Protein AF-A0A952EXC6-F1 (afdb_monomer_lite)

Structure (mmCIF, N/CA/C/O backbone):
data_AF-A0A952EXC6-F1
#
_entry.id   AF-A0A952EXC6-F1
#
loop_
_atom_site.group_PDB
_atom_site.id
_atom_site.type_symbol
_atom_site.label_atom_id
_atom_site.label_alt_id
_atom_site.label_comp_id
_atom_site.label_asym_id
_atom_site.label_entity_id
_atom_site.label_seq_id
_atom_site.pdbx_PDB_ins_code
_atom_site.Cartn_x
_atom_site.Cartn_y
_atom_site.Cartn_z
_atom_site.occupancy
_atom_site.B_iso_or_equiv
_atom_site.auth_seq_id
_atom_site.auth_comp_id
_atom_site.auth_asym_id
_atom_site.auth_atom_id
_atom_site.pdbx_PDB_model_num
ATOM 1 N N . GLU A 1 1 ? 4.921 14.742 0.697 1.00 46.47 1 GLU A N 1
ATOM 2 C CA . GLU A 1 1 ? 5.796 14.001 -0.242 1.00 46.47 1 GLU A CA 1
ATOM 3 C C . GLU A 1 1 ? 4.889 12.973 -0.879 1.00 46.47 1 GLU A C 1
ATOM 5 O O . GLU A 1 1 ? 4.365 12.123 -0.163 1.00 46.47 1 GLU A O 1
ATOM 10 N N . MET A 1 2 ? 4.654 13.110 -2.182 1.00 61.81 2 MET A N 1
ATOM 11 C CA . MET A 1 2 ? 3.688 12.305 -2.925 1.00 61.81 2 MET A CA 1
ATOM 12 C C . MET A 1 2 ? 4.047 10.814 -2.831 1.00 61.81 2 MET A C 1
ATOM 14 O O . MET A 1 2 ? 5.147 10.409 -3.223 1.00 61.81 2 MET A O 1
ATOM 18 N N . ARG A 1 3 ? 3.140 9.985 -2.294 1.00 71.25 3 ARG A N 1
ATOM 19 C CA . ARG A 1 3 ? 3.362 8.528 -2.184 1.00 71.25 3 ARG A CA 1
ATOM 20 C C . ARG A 1 3 ? 2.968 7.773 -3.449 1.00 71.25 3 ARG A C 1
ATOM 22 O O . ARG A 1 3 ? 3.515 6.697 -3.687 1.00 71.25 3 ARG A O 1
ATOM 29 N N . GLY A 1 4 ? 2.079 8.324 -4.268 1.00 80.56 4 GLY A N 1
ATOM 30 C CA . GLY A 1 4 ? 1.666 7.760 -5.548 1.00 80.56 4 GLY A CA 1
ATOM 31 C C . GLY A 1 4 ? 0.685 8.672 -6.279 1.00 80.56 4 GLY A C 1
ATOM 32 O O . GLY A 1 4 ? 0.312 9.709 -5.746 1.00 80.56 4 GLY A O 1
ATOM 33 N N . PHE A 1 5 ? 0.354 8.316 -7.516 1.00 82.94 5 PHE A N 1
ATOM 34 C CA . PHE A 1 5 ? -0.719 8.928 -8.298 1.00 82.94 5 PHE A CA 1
ATOM 35 C C . PHE A 1 5 ? -1.146 7.990 -9.430 1.00 82.94 5 PHE A C 1
ATOM 37 O O . PHE A 1 5 ? -0.394 7.094 -9.833 1.00 82.94 5 PHE A O 1
ATOM 44 N N . SER A 1 6 ? -2.324 8.238 -9.990 1.00 82.88 6 SER A N 1
ATOM 45 C CA . SER A 1 6 ? -2.861 7.525 -11.144 1.00 82.88 6 SER A CA 1
ATOM 46 C C . SER A 1 6 ? -3.144 8.481 -12.302 1.00 82.88 6 SER A C 1
ATOM 48 O O . SER A 1 6 ? -3.577 9.615 -12.123 1.00 82.88 6 SER A O 1
ATOM 50 N N . LEU A 1 7 ? -2.863 8.019 -13.520 1.00 81.38 7 LEU A N 1
ATOM 51 C CA . LEU A 1 7 ? -3.215 8.686 -14.767 1.00 81.38 7 LEU A CA 1
ATOM 52 C C . LEU A 1 7 ? -4.172 7.780 -15.527 1.00 81.38 7 LEU A C 1
ATOM 54 O O . LEU A 1 7 ? -3.823 6.653 -15.897 1.00 81.38 7 LEU A O 1
ATOM 58 N N . TYR A 1 8 ? -5.381 8.278 -15.751 1.00 78.25 8 TYR A N 1
ATOM 59 C CA . TYR A 1 8 ? -6.371 7.574 -16.540 1.00 78.25 8 TYR A CA 1
ATOM 60 C C . TYR A 1 8 ? -6.099 7.794 -18.031 1.00 78.25 8 TYR A C 1
ATOM 62 O O . TYR A 1 8 ? -6.023 8.923 -18.508 1.00 78.25 8 TYR A O 1
ATOM 70 N N . PHE A 1 9 ? -5.963 6.693 -18.764 1.00 77.81 9 PHE A N 1
ATOM 71 C CA . PHE A 1 9 ? -5.980 6.670 -20.221 1.00 77.81 9 PHE A CA 1
ATOM 72 C C . PHE A 1 9 ? -6.862 5.497 -20.642 1.00 77.81 9 PHE A C 1
ATOM 74 O O . PHE A 1 9 ? -6.696 4.404 -20.099 1.00 77.81 9 PHE A O 1
ATOM 81 N N . ASP A 1 10 ? -7.731 5.688 -21.63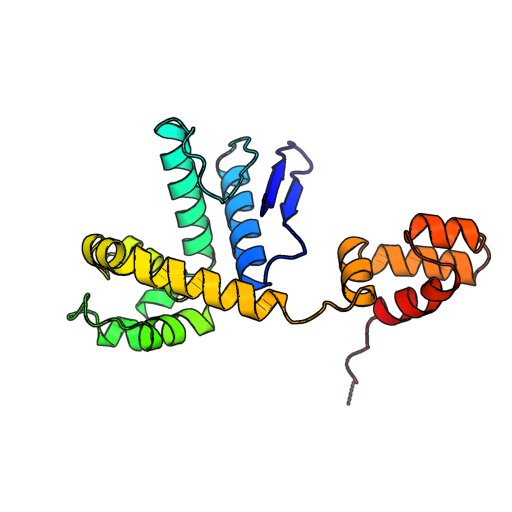7 1.00 75.81 10 ASP A N 1
ATOM 82 C CA . ASP A 1 10 ? -8.711 4.672 -22.064 1.00 75.81 10 ASP A CA 1
ATOM 83 C C . ASP A 1 10 ? -8.079 3.311 -22.407 1.00 75.81 10 ASP A C 1
ATOM 85 O O . ASP A 1 10 ? -8.690 2.261 -22.226 1.00 75.81 10 ASP A O 1
ATOM 89 N N . VAL A 1 11 ? -6.843 3.325 -22.917 1.00 80.00 11 VAL A N 1
ATOM 90 C CA . VAL A 1 11 ? -6.149 2.124 -23.411 1.00 80.00 11 VAL A CA 1
ATOM 91 C C . VAL A 1 11 ? -5.060 1.636 -22.452 1.00 80.00 11 VAL A C 1
ATOM 93 O O . VAL A 1 11 ? -4.826 0.433 -22.352 1.00 80.00 11 VAL A O 1
ATOM 96 N N . VAL A 1 12 ? -4.367 2.545 -21.759 1.00 85.00 12 VAL A N 1
ATOM 97 C CA . VAL A 1 12 ? -3.199 2.213 -20.923 1.00 85.00 12 VAL A CA 1
ATOM 98 C C . VAL A 1 12 ? -3.203 3.065 -19.651 1.00 85.00 12 VAL A C 1
ATOM 100 O O . VAL A 1 12 ? -2.432 4.018 -19.564 1.00 85.00 12 VAL A O 1
ATOM 103 N N . PRO A 1 13 ? -4.059 2.769 -18.660 1.00 84.44 13 PRO A N 1
ATOM 104 C CA . PRO A 1 13 ? -4.019 3.482 -17.390 1.00 84.44 13 PRO A CA 1
ATOM 105 C C . PRO A 1 13 ? -2.686 3.225 -16.675 1.00 84.44 13 PRO A C 1
ATOM 107 O O . PRO A 1 13 ? -2.155 2.111 -16.692 1.00 84.44 13 PRO A O 1
ATOM 110 N N . VAL A 1 14 ? -2.141 4.260 -16.037 1.00 87.56 14 VAL A N 1
ATOM 111 C CA . VAL A 1 14 ? -0.826 4.214 -15.387 1.00 87.56 14 VAL A CA 1
ATOM 112 C C . VAL A 1 14 ? -0.977 4.531 -13.907 1.00 87.56 14 VAL A C 1
ATOM 114 O O . VAL A 1 14 ? -1.577 5.536 -13.547 1.00 87.56 14 VAL A O 1
ATOM 117 N N . ILE A 1 15 ? -0.387 3.701 -13.048 1.00 89.31 15 ILE A N 1
ATOM 118 C CA . ILE A 1 15 ? -0.232 3.993 -11.620 1.00 89.31 15 ILE A CA 1
ATOM 119 C C . ILE A 1 15 ? 1.252 4.159 -11.325 1.00 89.31 15 ILE A C 1
ATOM 121 O O . ILE A 1 15 ? 2.065 3.298 -11.672 1.00 89.31 15 ILE A O 1
ATOM 125 N N . VAL A 1 16 ? 1.599 5.244 -10.644 1.00 87.19 16 VAL A N 1
ATOM 126 C CA . VAL A 1 16 ? 2.951 5.526 -10.174 1.00 87.19 16 VAL A CA 1
ATOM 127 C C . VAL A 1 16 ? 2.959 5.480 -8.652 1.00 87.19 16 VAL A C 1
ATOM 129 O O . VAL A 1 16 ? 2.100 6.056 -7.997 1.00 87.19 16 VAL A O 1
ATOM 132 N N . VAL A 1 17 ? 3.947 4.796 -8.078 1.00 87.12 17 VAL A N 1
ATOM 133 C CA . VAL A 1 17 ? 4.134 4.680 -6.624 1.00 87.12 17 VAL A CA 1
ATOM 134 C C . VAL A 1 17 ? 5.555 5.063 -6.240 1.00 87.12 17 VAL A C 1
ATOM 136 O O . VAL A 1 17 ? 6.506 4.790 -6.977 1.00 87.12 17 VAL A O 1
ATOM 139 N N . ASN A 1 18 ? 5.723 5.662 -5.065 1.00 81.44 18 ASN A N 1
ATOM 140 C CA . ASN A 1 18 ? 7.029 6.066 -4.574 1.00 81.44 18 ASN A CA 1
ATOM 141 C C . ASN A 1 18 ? 7.872 4.831 -4.211 1.00 81.44 18 ASN A C 1
ATOM 143 O O . ASN A 1 18 ? 7.536 4.024 -3.340 1.00 81.44 18 ASN A O 1
ATOM 147 N N . GL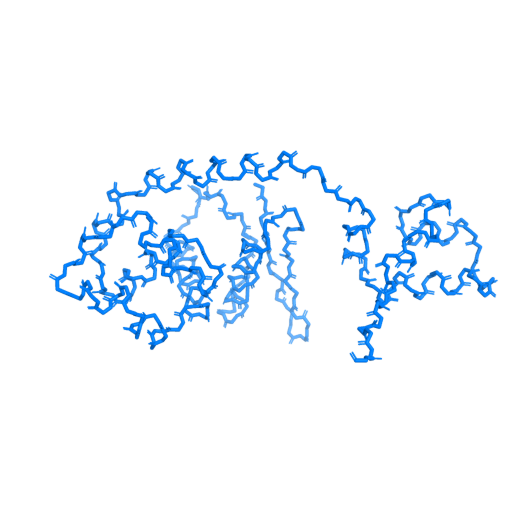Y A 1 19 ? 9.006 4.691 -4.897 1.00 78.62 19 GLY A N 1
ATOM 148 C CA . GLY A 1 19 ? 9.941 3.589 -4.711 1.00 78.62 19 GLY A CA 1
ATOM 149 C C . GLY A 1 19 ? 10.653 3.572 -3.354 1.00 78.62 19 GLY A C 1
ATOM 150 O O . GLY A 1 19 ? 11.166 2.515 -2.966 1.00 78.62 19 GLY A O 1
ATOM 151 N N . ALA A 1 20 ? 10.676 4.707 -2.651 1.00 74.50 20 ALA A N 1
ATOM 152 C CA . ALA A 1 20 ? 11.278 4.871 -1.331 1.00 74.50 20 ALA A CA 1
ATOM 153 C C . ALA A 1 20 ? 10.367 4.401 -0.185 1.00 74.50 20 ALA A C 1
ATOM 155 O O . ALA A 1 20 ? 10.865 4.155 0.911 1.00 74.50 20 ALA A O 1
ATOM 156 N N . ASP A 1 21 ? 9.064 4.235 -0.433 1.00 71.38 21 ASP A N 1
ATOM 157 C CA . ASP A 1 21 ? 8.118 3.786 0.590 1.00 71.38 21 ASP A CA 1
ATOM 158 C C . ASP A 1 21 ? 8.323 2.299 0.940 1.00 71.38 21 ASP A C 1
ATOM 160 O O . ASP A 1 21 ? 8.750 1.484 0.108 1.00 71.38 21 ASP A O 1
ATOM 164 N N . ALA A 1 22 ? 7.994 1.911 2.170 1.00 74.56 22 ALA A N 1
ATOM 165 C CA . ALA A 1 22 ? 8.051 0.522 2.608 1.00 74.56 22 ALA A CA 1
ATOM 166 C C . ALA A 1 22 ? 7.153 -0.359 1.723 1.00 74.56 22 ALA A C 1
ATOM 168 O O . ALA A 1 22 ? 6.108 0.076 1.246 1.00 74.56 22 ALA A O 1
ATOM 169 N N . ALA A 1 23 ? 7.523 -1.628 1.517 1.00 78.00 23 ALA A N 1
ATOM 170 C CA . ALA A 1 23 ? 6.790 -2.524 0.611 1.00 78.00 23 ALA A CA 1
ATOM 171 C C . ALA A 1 23 ? 5.281 -2.604 0.921 1.00 78.00 23 ALA A C 1
ATOM 173 O O . ALA A 1 23 ? 4.464 -2.634 0.004 1.00 78.00 23 ALA A O 1
ATOM 174 N N . ARG A 1 24 ? 4.918 -2.582 2.212 1.00 78.69 24 ARG A N 1
ATOM 175 C CA . ARG A 1 24 ? 3.523 -2.575 2.679 1.00 78.69 24 ARG A CA 1
ATOM 176 C C . ARG A 1 24 ? 2.799 -1.268 2.338 1.00 78.69 24 ARG A C 1
ATOM 178 O O . ARG A 1 24 ? 1.699 -1.321 1.798 1.00 78.69 24 ARG A O 1
ATOM 185 N N . GLY A 1 25 ? 3.428 -0.119 2.610 1.00 79.00 25 GLY A N 1
ATOM 186 C CA . GLY A 1 25 ? 2.888 1.204 2.268 1.00 79.00 25 GLY A CA 1
ATOM 187 C C . GLY A 1 25 ? 2.677 1.345 0.764 1.00 79.00 25 GLY A C 1
ATOM 188 O O . GLY A 1 25 ? 1.589 1.676 0.309 1.00 79.00 25 GLY A O 1
ATOM 189 N N . ARG A 1 26 ? 3.667 0.911 -0.016 1.00 85.62 26 ARG A N 1
ATOM 190 C CA . ARG A 1 26 ? 3.628 0.919 -1.479 1.00 85.62 26 ARG A CA 1
ATOM 191 C C . ARG A 1 26 ? 2.507 0.061 -2.069 1.00 85.62 26 ARG A C 1
ATOM 193 O O . ARG A 1 26 ? 1.879 0.479 -3.035 1.00 85.62 26 ARG A O 1
ATOM 200 N N . LEU A 1 27 ? 2.252 -1.126 -1.508 1.00 87.56 27 LEU A N 1
ATOM 201 C CA . LEU A 1 27 ? 1.140 -1.983 -1.934 1.00 87.56 27 LEU A CA 1
ATOM 202 C C . LEU A 1 27 ? -0.214 -1.334 -1.626 1.00 87.56 27 LEU A C 1
ATOM 204 O O . LEU A 1 27 ? -1.109 -1.372 -2.466 1.00 87.56 27 LEU A O 1
ATOM 208 N N . PHE A 1 28 ? -0.359 -0.728 -0.445 1.00 87.06 28 PHE A N 1
ATOM 209 C CA . PHE A 1 28 ? -1.575 0.002 -0.099 1.00 87.06 28 PHE A CA 1
ATOM 210 C C . PHE A 1 28 ? -1.811 1.164 -1.068 1.00 87.06 28 PHE A C 1
ATOM 212 O O . PHE A 1 28 ? -2.895 1.259 -1.636 1.00 87.06 28 PHE A O 1
ATOM 219 N N . THR A 1 29 ? -0.787 1.984 -1.322 1.00 87.12 29 THR A N 1
ATOM 220 C CA . THR A 1 29 ? -0.855 3.092 -2.283 1.00 87.12 29 THR A CA 1
ATOM 221 C C . THR A 1 29 ? -1.222 2.600 -3.681 1.00 87.12 29 THR A C 1
ATOM 223 O O . THR A 1 29 ? -2.114 3.154 -4.304 1.00 87.12 29 THR A O 1
ATOM 226 N N . LEU A 1 30 ? -0.618 1.508 -4.160 1.00 91.00 30 LEU A N 1
ATOM 227 C CA . LEU A 1 30 ? -0.968 0.921 -5.458 1.00 91.00 30 LEU A CA 1
ATOM 228 C C . LEU A 1 30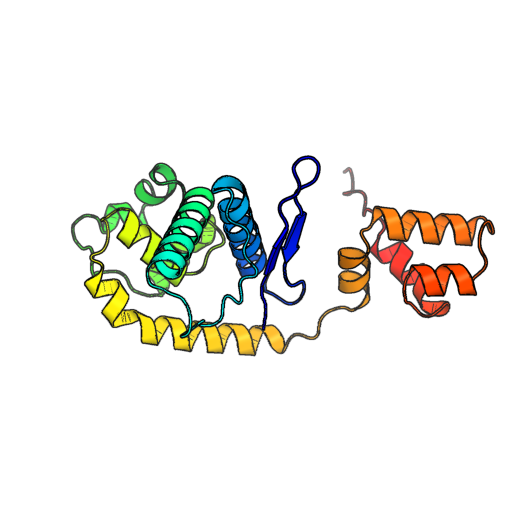 ? -2.463 0.575 -5.554 1.00 91.00 30 LEU A C 1
ATOM 230 O O . LEU A 1 30 ? -3.103 0.874 -6.556 1.00 91.00 30 LEU A O 1
ATOM 234 N N . LEU A 1 31 ? -3.020 -0.062 -4.522 1.00 92.25 31 LEU A N 1
ATOM 235 C CA . LEU A 1 31 ? -4.434 -0.443 -4.501 1.00 92.25 31 LEU A CA 1
ATOM 236 C C . LEU A 1 31 ? -5.367 0.756 -4.321 1.00 92.25 31 LEU A C 1
ATOM 238 O O . LEU A 1 31 ? -6.482 0.741 -4.835 1.00 92.25 31 LEU A O 1
ATOM 242 N N . HIS A 1 32 ? -4.913 1.782 -3.607 1.00 89.00 32 HIS A N 1
ATOM 243 C CA . HIS A 1 32 ? -5.615 3.049 -3.469 1.00 89.00 32 HIS A CA 1
ATOM 244 C C . HIS A 1 32 ? -5.734 3.757 -4.827 1.00 89.00 32 HIS A C 1
ATOM 246 O O . HIS A 1 32 ? -6.840 4.067 -5.261 1.00 89.00 32 HIS A O 1
ATOM 252 N N . GLU A 1 33 ? -4.630 3.898 -5.559 1.00 89.56 33 GLU A N 1
ATOM 253 C CA . GLU A 1 33 ? -4.628 4.461 -6.915 1.00 89.56 33 GLU A CA 1
ATOM 254 C C . GLU A 1 33 ? -5.427 3.605 -7.906 1.00 89.56 33 GLU A C 1
ATOM 256 O O . GLU A 1 33 ? -6.117 4.113 -8.788 1.00 89.56 33 GLU A O 1
ATOM 261 N N . TYR A 1 34 ? -5.407 2.281 -7.737 1.00 91.44 34 TYR A N 1
ATOM 262 C CA . TYR A 1 34 ? -6.269 1.398 -8.516 1.00 91.44 34 TYR A CA 1
ATOM 263 C C . TYR A 1 34 ? -7.759 1.672 -8.257 1.00 91.44 34 TYR A C 1
ATOM 265 O O . TYR A 1 34 ? -8.559 1.653 -9.192 1.00 91.44 34 TYR A O 1
ATOM 273 N N . ALA A 1 35 ? -8.144 1.976 -7.015 1.00 90.00 35 ALA A N 1
ATOM 274 C CA . ALA A 1 35 ? -9.514 2.360 -6.694 1.00 90.00 35 ALA A CA 1
ATOM 275 C C . ALA A 1 35 ? -9.919 3.687 -7.362 1.00 90.00 35 ALA A C 1
ATOM 277 O O . ALA A 1 35 ? -11.041 3.775 -7.859 1.00 90.00 35 ALA A O 1
ATOM 278 N N . HIS A 1 36 ? -9.016 4.669 -7.458 1.00 87.56 36 HIS A N 1
ATOM 279 C CA . HIS A 1 36 ? -9.268 5.903 -8.217 1.00 87.56 36 HIS A CA 1
ATOM 280 C C . HIS A 1 36 ? -9.579 5.629 -9.689 1.00 87.56 36 HIS A C 1
ATOM 282 O O . HIS A 1 36 ? -10.552 6.165 -10.226 1.00 87.56 36 HIS A O 1
ATOM 288 N N . LEU A 1 37 ? -8.814 4.734 -10.324 1.00 87.00 37 LEU A N 1
ATOM 289 C CA . LEU A 1 37 ? -9.075 4.327 -11.705 1.00 87.00 37 LEU A CA 1
ATOM 290 C C . LEU A 1 37 ? -10.441 3.647 -11.858 1.00 87.00 37 LEU A C 1
ATOM 292 O O . LEU A 1 37 ? -11.177 3.959 -12.790 1.00 87.00 37 LEU A O 1
ATOM 296 N N . LEU A 1 38 ? -10.809 2.744 -10.940 1.00 86.56 38 LEU A N 1
ATOM 297 C CA . LEU A 1 38 ? -12.113 2.068 -10.975 1.00 86.56 38 LEU A CA 1
ATOM 298 C C . LEU A 1 38 ? -13.283 3.049 -10.848 1.00 86.56 38 LEU A C 1
ATOM 300 O O . LEU A 1 38 ? -14.319 2.877 -11.494 1.00 86.56 38 LEU A O 1
ATOM 304 N N . LEU A 1 39 ? -13.119 4.081 -10.023 1.00 83.31 39 LEU A N 1
ATOM 305 C CA . LEU A 1 39 ? -14.130 5.111 -9.809 1.00 83.31 39 LEU A CA 1
ATOM 306 C C . LEU A 1 39 ? -14.153 6.173 -10.920 1.00 83.31 39 LEU A C 1
ATOM 308 O O . LEU A 1 39 ? -14.999 7.062 -10.861 1.00 83.31 39 LEU A O 1
ATOM 312 N N . HIS A 1 40 ? -13.293 6.051 -11.942 1.00 71.19 40 HIS A N 1
ATOM 313 C CA . HIS A 1 40 ? -13.138 7.015 -13.039 1.00 71.19 40 HIS A CA 1
ATOM 314 C C . HIS A 1 40 ? -12.890 8.440 -12.530 1.00 71.19 40 HIS A C 1
ATOM 316 O O . HIS A 1 40 ? -13.405 9.416 -13.073 1.00 71.19 40 HIS A O 1
ATOM 322 N N . THR A 1 41 ? -12.116 8.558 -11.452 1.00 65.56 41 THR A N 1
ATOM 323 C CA . THR A 1 41 ? -11.749 9.852 -10.882 1.00 65.56 41 THR A CA 1
ATOM 324 C C . THR A 1 41 ? -10.310 10.167 -11.244 1.00 65.56 41 THR A C 1
ATOM 326 O O . THR A 1 41 ? -9.407 9.421 -10.872 1.00 65.56 41 THR A O 1
ATOM 329 N N . GLU A 1 42 ? -10.104 11.262 -11.972 1.00 53.41 42 GLU A N 1
ATOM 330 C CA . GLU A 1 42 ? -8.777 11.817 -12.236 1.00 53.41 42 GLU A CA 1
ATOM 331 C C . GLU A 1 42 ? -8.260 12.481 -10.950 1.00 53.41 42 GLU A C 1
ATOM 333 O O . GLU A 1 42 ? -8.931 13.354 -10.398 1.00 53.41 42 GLU A O 1
ATOM 338 N N . GLY A 1 43 ? -7.098 12.071 -10.435 1.00 51.16 43 GLY A N 1
ATOM 339 C CA . GLY A 1 43 ? -6.583 12.619 -9.180 1.00 51.16 43 GLY A CA 1
ATOM 340 C C . GLY A 1 43 ? -5.074 12.462 -9.013 1.00 51.16 43 GLY A C 1
ATOM 341 O O . GLY A 1 43 ? -4.536 11.360 -9.051 1.00 51.16 43 GLY A O 1
ATOM 342 N N . LEU A 1 44 ? -4.387 13.585 -8.799 1.00 48.44 44 LEU A N 1
ATOM 343 C CA . LEU A 1 44 ? -3.048 13.621 -8.212 1.00 48.44 44 LEU A CA 1
ATOM 344 C C . LEU A 1 44 ? -3.227 13.596 -6.690 1.00 48.44 44 LEU A C 1
ATOM 346 O O . LEU A 1 44 ? -3.733 14.574 -6.143 1.00 48.44 44 LEU A O 1
ATOM 350 N N . CYS A 1 45 ? -2.833 12.520 -6.004 1.00 50.59 45 CYS A N 1
ATOM 351 C CA . CYS A 1 45 ? -2.984 12.443 -4.550 1.00 50.59 45 CYS A CA 1
ATOM 352 C C . CYS A 1 45 ? -1.652 12.676 -3.814 1.00 50.59 45 CYS A C 1
ATOM 354 O O . CYS A 1 45 ? -0.692 11.919 -3.958 1.00 50.59 45 CYS A O 1
ATOM 356 N N . ASP A 1 46 ? -1.597 13.681 -2.931 1.00 45.62 46 ASP A N 1
ATOM 357 C CA . ASP A 1 46 ? -0.616 13.705 -1.841 1.00 45.62 46 ASP A CA 1
ATOM 358 C C . ASP A 1 46 ? -1.289 13.076 -0.611 1.00 45.62 46 ASP A C 1
ATOM 360 O O . ASP A 1 46 ? -2.101 13.691 0.074 1.00 45.62 46 ASP A O 1
ATOM 364 N N . THR A 1 47 ? -0.958 11.820 -0.298 1.00 46.78 47 THR A N 1
ATOM 365 C CA . THR A 1 47 ? -1.433 11.088 0.906 1.00 46.78 47 THR A CA 1
ATOM 366 C C . THR A 1 47 ? -1.053 11.748 2.247 1.00 46.78 47 THR A C 1
ATOM 368 O O . THR A 1 47 ? -1.235 11.156 3.312 1.00 46.78 47 THR A O 1
ATOM 371 N N . VAL A 1 48 ? -0.516 12.970 2.229 1.00 39.09 48 VAL A N 1
ATOM 372 C CA . VAL A 1 48 ? -0.220 13.779 3.406 1.00 39.09 48 VAL A CA 1
ATOM 373 C C . VAL A 1 48 ? -1.122 15.012 3.406 1.00 39.09 48 VAL A C 1
ATOM 375 O O . VAL A 1 48 ? -0.710 16.111 3.067 1.00 39.09 48 VAL A O 1
ATOM 378 N N . THR A 1 49 ? -2.336 14.833 3.921 1.00 42.31 49 THR A N 1
ATOM 379 C CA . THR A 1 49 ? -3.112 15.916 4.547 1.00 42.31 49 THR A CA 1
ATOM 380 C C . THR A 1 49 ? -3.423 17.114 3.639 1.00 42.31 49 THR A C 1
ATOM 382 O O . THR A 1 49 ? -3.036 18.241 3.946 1.00 42.31 49 THR A O 1
ATOM 385 N N . ASP A 1 50 ? -4.209 16.927 2.577 1.00 39.41 50 ASP A N 1
ATOM 386 C CA . ASP A 1 50 ? -4.758 18.084 1.865 1.00 39.41 50 ASP A CA 1
ATOM 387 C C . ASP A 1 50 ? -5.913 18.721 2.655 1.00 39.41 50 ASP A C 1
ATOM 389 O O . ASP A 1 50 ? -7.103 18.456 2.477 1.00 39.41 50 ASP A O 1
ATOM 393 N N . LEU A 1 51 ? -5.534 19.643 3.542 1.00 40.34 51 LEU A N 1
ATOM 394 C CA . LEU A 1 51 ? -6.403 20.599 4.240 1.00 40.34 51 LEU A CA 1
ATOM 395 C C . LEU A 1 51 ? -7.138 21.565 3.278 1.00 40.34 51 LEU A C 1
ATOM 397 O O . LEU A 1 51 ? -7.786 22.505 3.734 1.00 40.34 51 LEU A O 1
ATOM 401 N N . ARG A 1 52 ? -7.044 21.352 1.957 1.00 42.31 52 ARG A N 1
ATOM 402 C CA . ARG A 1 52 ? -7.654 22.171 0.898 1.00 42.31 52 ARG A CA 1
ATOM 403 C C . ARG A 1 52 ? -8.771 21.478 0.115 1.00 42.31 52 ARG A C 1
ATOM 405 O O . ARG A 1 52 ? -9.379 22.126 -0.729 1.00 42.31 52 ARG A O 1
ATOM 412 N N . ALA A 1 53 ? -9.069 20.213 0.401 1.00 46.12 53 ALA A N 1
ATOM 413 C CA . ALA A 1 53 ? -10.045 19.454 -0.372 1.00 46.12 53 ALA A CA 1
ATOM 414 C C . ALA A 1 53 ? -11.493 19.763 0.061 1.00 46.12 53 ALA A C 1
ATOM 416 O O . ALA A 1 53 ? -11.803 19.809 1.265 1.00 46.12 53 ALA A O 1
ATOM 417 N N . SER A 1 54 ? -12.353 19.990 -0.935 1.00 53.00 54 SER A N 1
ATOM 418 C CA . SER A 1 54 ? -13.793 20.192 -0.780 1.00 53.00 54 SER A CA 1
ATOM 419 C C . SER A 1 54 ? -14.444 18.913 -0.238 1.00 53.00 54 SER A C 1
ATOM 421 O O . SER A 1 54 ? -13.856 17.832 -0.268 1.00 53.00 54 SER A O 1
ATOM 423 N N . ASP A 1 55 ? -15.650 19.006 0.316 1.00 67.19 55 ASP A N 1
ATOM 424 C CA . ASP A 1 55 ? -16.259 17.896 1.064 1.00 67.19 55 ASP A CA 1
ATOM 425 C C . ASP A 1 55 ? -16.449 16.610 0.222 1.00 67.19 55 ASP A C 1
ATOM 427 O O . ASP A 1 55 ? -16.430 15.504 0.761 1.00 67.19 55 ASP A O 1
ATOM 431 N N . GLN A 1 56 ? -16.561 16.739 -1.108 1.00 71.00 56 GLN A N 1
ATOM 432 C CA . GLN A 1 56 ? -16.656 15.612 -2.047 1.00 71.00 56 GLN A CA 1
ATOM 433 C C . GLN A 1 56 ? -15.328 14.865 -2.216 1.00 71.00 56 GLN A C 1
ATOM 435 O O . GLN A 1 56 ? -15.318 13.633 -2.203 1.00 71.00 56 GLN A O 1
ATOM 440 N N . ASP A 1 57 ? -14.211 15.587 -2.290 1.00 73.31 57 ASP A N 1
ATOM 441 C CA . ASP A 1 57 ? -12.878 15.000 -2.458 1.00 73.31 57 ASP A CA 1
ATOM 442 C C . ASP A 1 57 ? -12.534 14.105 -1.261 1.00 73.31 57 ASP A C 1
ATOM 444 O O . ASP A 1 57 ? -12.089 12.971 -1.412 1.00 73.31 57 ASP A O 1
ATOM 448 N N . ARG A 1 58 ? -12.859 14.551 -0.040 1.00 75.19 58 ARG A N 1
ATOM 449 C CA . ARG A 1 58 ? -12.648 13.736 1.170 1.00 75.19 58 ARG A CA 1
ATOM 450 C C . ARG A 1 58 ? -13.484 12.461 1.181 1.00 75.19 58 ARG A C 1
ATOM 452 O O . ARG A 1 58 ? -13.038 11.444 1.713 1.00 75.19 58 ARG A O 1
ATOM 459 N N . GLN A 1 59 ? -14.702 12.508 0.645 1.00 79.62 59 GLN A N 1
ATOM 460 C CA . GLN A 1 59 ? -15.555 11.324 0.547 1.00 79.62 59 GLN A CA 1
ATOM 461 C C . GLN A 1 59 ? -15.011 10.333 -0.482 1.00 79.62 59 GLN A C 1
ATOM 463 O O . GLN A 1 59 ? -15.040 9.126 -0.230 1.00 79.62 59 GLN A O 1
ATOM 468 N N . LEU A 1 60 ? -14.492 10.828 -1.608 1.00 84.25 60 LEU A N 1
ATOM 469 C CA . LEU A 1 60 ? -13.812 10.010 -2.606 1.00 84.25 60 LEU A CA 1
ATOM 470 C C . LEU A 1 60 ? -12.575 9.329 -2.008 1.00 84.25 60 LEU A C 1
ATOM 472 O O . LEU A 1 60 ? -12.489 8.105 -2.036 1.00 84.25 60 LEU A O 1
ATOM 476 N N . GLU A 1 61 ? -11.693 10.088 -1.364 1.00 82.94 61 GLU A N 1
ATOM 477 C CA . GLU A 1 61 ? -10.503 9.565 -0.683 1.00 82.94 61 GLU A CA 1
ATOM 478 C C . GLU A 1 61 ? -10.848 8.495 0.361 1.00 82.94 61 GLU A C 1
ATOM 480 O O . GLU A 1 61 ? -10.219 7.435 0.454 1.00 82.94 61 GLU A O 1
ATOM 485 N N . ALA A 1 62 ? -11.891 8.736 1.160 1.00 82.00 62 ALA A N 1
ATOM 486 C CA . ALA A 1 62 ? -12.374 7.763 2.132 1.00 82.00 62 ALA A CA 1
ATOM 487 C C . ALA A 1 62 ? -12.876 6.475 1.457 1.00 82.00 62 ALA A C 1
ATOM 489 O O . ALA A 1 62 ? -12.625 5.379 1.967 1.00 82.00 62 ALA A O 1
ATOM 490 N N . ARG A 1 63 ? -13.544 6.586 0.302 1.00 85.50 63 ARG A N 1
ATOM 491 C CA . ARG A 1 63 ? -13.993 5.440 -0.501 1.00 85.50 63 ARG A CA 1
ATOM 492 C C . ARG A 1 63 ? -12.823 4.674 -1.115 1.00 85.50 63 ARG A C 1
ATOM 494 O O . ARG A 1 63 ? -12.801 3.452 -0.977 1.00 85.50 63 ARG A O 1
ATOM 501 N N . CYS A 1 64 ? -11.840 5.347 -1.712 1.00 87.12 64 CYS A N 1
ATOM 502 C CA . CYS A 1 64 ? -10.638 4.710 -2.264 1.00 87.12 64 CYS A CA 1
ATOM 503 C C . CYS A 1 64 ? -9.875 3.934 -1.185 1.00 87.12 64 CYS A C 1
ATOM 505 O O . CYS A 1 64 ? -9.564 2.754 -1.358 1.00 87.12 64 CYS A O 1
ATOM 507 N N . ASN A 1 65 ? -9.687 4.545 -0.012 1.00 85.50 65 ASN A N 1
ATOM 508 C CA . ASN A 1 65 ? -9.094 3.879 1.147 1.00 85.50 65 ASN A CA 1
ATOM 509 C C . ASN A 1 65 ? -9.897 2.652 1.604 1.00 85.50 65 ASN A C 1
ATOM 511 O O . ASN A 1 65 ? -9.310 1.615 1.917 1.00 85.50 65 ASN A O 1
ATOM 515 N N . ALA A 1 66 ? -11.230 2.743 1.634 1.00 86.06 66 ALA A N 1
ATOM 516 C CA . ALA A 1 66 ? -12.087 1.621 2.004 1.00 86.06 66 ALA A CA 1
ATOM 517 C C . ALA A 1 66 ? -12.007 0.466 0.990 1.00 86.06 66 ALA A C 1
ATOM 519 O O . ALA A 1 66 ? -11.950 -0.693 1.404 1.00 86.06 66 ALA A O 1
ATOM 520 N N . ILE A 1 67 ? -11.951 0.765 -0.313 1.00 90.94 67 ILE A N 1
ATOM 521 C CA . ILE A 1 67 ? -11.784 -0.234 -1.381 1.00 90.94 67 ILE A CA 1
ATOM 522 C C . ILE A 1 67 ? -10.417 -0.914 -1.260 1.00 90.94 67 ILE A C 1
ATOM 524 O O . ILE A 1 67 ? -10.358 -2.141 -1.187 1.00 90.94 67 ILE A O 1
ATOM 528 N N . ALA A 1 68 ? -9.329 -0.147 -1.157 1.00 91.44 68 ALA A N 1
ATOM 529 C CA . ALA A 1 68 ? -7.980 -0.691 -0.996 1.00 91.44 68 ALA A CA 1
ATOM 530 C C . ALA A 1 68 ? -7.872 -1.591 0.247 1.00 91.44 68 ALA A C 1
ATOM 532 O O . ALA A 1 68 ? -7.360 -2.713 0.180 1.00 91.44 68 ALA A O 1
ATOM 533 N N . ALA A 1 69 ? -8.433 -1.143 1.375 1.00 90.81 69 ALA A N 1
ATOM 534 C CA . ALA A 1 69 ? -8.504 -1.933 2.598 1.00 90.81 69 ALA A CA 1
ATOM 535 C C . ALA A 1 69 ? -9.349 -3.204 2.422 1.00 90.81 69 ALA A C 1
ATOM 537 O O . ALA A 1 69 ? -8.985 -4.247 2.957 1.00 90.81 69 ALA A O 1
ATOM 538 N N . ALA A 1 70 ? -10.455 -3.153 1.677 1.00 93.62 70 ALA A N 1
ATOM 539 C CA . ALA A 1 70 ? -11.299 -4.318 1.424 1.00 93.62 70 ALA A CA 1
ATOM 540 C C . ALA A 1 70 ? -10.634 -5.361 0.518 1.00 93.62 70 ALA A C 1
ATOM 542 O O . ALA A 1 70 ? -10.845 -6.554 0.738 1.00 93.62 70 ALA A O 1
ATOM 543 N N . ILE A 1 71 ? -9.815 -4.923 -0.443 1.00 94.38 71 ILE A N 1
ATOM 544 C CA . ILE A 1 71 ? -9.008 -5.805 -1.295 1.00 94.38 71 ILE A CA 1
ATOM 545 C C . ILE A 1 71 ? -7.941 -6.520 -0.455 1.00 94.38 71 ILE A C 1
ATOM 547 O O . ILE A 1 71 ? -7.814 -7.739 -0.537 1.00 94.38 71 ILE A O 1
ATOM 551 N N . LEU A 1 72 ? -7.202 -5.783 0.385 1.00 93.88 72 LEU A N 1
ATOM 552 C CA . LEU A 1 72 ? -6.158 -6.361 1.247 1.00 93.88 72 LEU A CA 1
ATOM 553 C C . LEU A 1 72 ? -6.721 -7.228 2.372 1.00 93.88 72 LEU A C 1
ATOM 555 O O . LEU A 1 72 ? -6.108 -8.215 2.769 1.00 93.88 72 LEU A O 1
ATOM 559 N N . MET A 1 73 ? -7.877 -6.844 2.903 1.00 96.38 73 MET A N 1
ATOM 560 C CA . MET A 1 73 ? -8.511 -7.473 4.055 1.00 96.38 73 MET A CA 1
ATOM 561 C C . MET A 1 73 ? -9.966 -7.844 3.721 1.00 96.38 73 MET A C 1
ATOM 563 O O . MET A 1 73 ? -10.908 -7.151 4.146 1.00 96.38 73 MET A O 1
ATOM 567 N N . PRO A 1 74 ? -10.183 -8.941 2.967 1.00 96.75 74 PRO A N 1
ATOM 568 C CA . PRO A 1 74 ? -11.521 -9.428 2.657 1.00 96.75 74 PRO A CA 1
ATOM 569 C C . PRO A 1 74 ? -12.321 -9.691 3.934 1.00 96.75 74 PRO A C 1
ATOM 571 O O . PRO A 1 74 ? -11.801 -10.264 4.892 1.00 96.75 74 PRO A O 1
ATOM 574 N N . ALA A 1 75 ? -13.598 -9.294 3.948 1.00 96.31 75 ALA A N 1
ATOM 575 C CA . ALA A 1 75 ? -14.429 -9.338 5.154 1.00 96.31 75 ALA A CA 1
ATOM 576 C C . ALA A 1 75 ? -14.459 -10.736 5.790 1.00 96.31 75 ALA A C 1
ATOM 578 O O . ALA A 1 75 ? -14.174 -10.869 6.975 1.00 96.31 75 ALA A O 1
ATOM 579 N N . ALA A 1 76 ? -14.710 -11.782 4.996 1.00 96.56 76 ALA A N 1
ATOM 580 C CA . ALA A 1 76 ? -14.742 -13.158 5.490 1.00 96.56 76 ALA A CA 1
ATOM 581 C C . ALA A 1 76 ? -13.417 -13.577 6.150 1.00 96.56 76 ALA A C 1
ATOM 583 O O . ALA A 1 76 ? -13.435 -14.163 7.228 1.00 96.56 76 ALA A O 1
ATOM 584 N N . ALA A 1 77 ? -12.280 -13.212 5.547 1.00 96.81 77 ALA A N 1
ATOM 585 C CA . ALA A 1 77 ? -10.957 -13.551 6.063 1.00 96.81 77 ALA A CA 1
ATOM 586 C C . ALA A 1 77 ? -10.630 -12.815 7.370 1.00 96.81 77 ALA A C 1
ATOM 588 O O . ALA A 1 77 ? -10.019 -13.399 8.262 1.00 96.81 77 ALA A O 1
ATOM 589 N N . VAL A 1 78 ? -11.038 -11.547 7.500 1.00 96.88 78 VAL A N 1
ATOM 590 C CA . VAL A 1 78 ? -10.888 -10.784 8.750 1.00 96.88 78 VAL A CA 1
ATOM 591 C C . VAL A 1 78 ? -11.791 -11.356 9.836 1.00 96.88 78 VAL A C 1
ATOM 593 O O . VAL A 1 78 ? -11.339 -11.595 10.950 1.00 96.88 78 VAL A O 1
ATOM 596 N N . LEU A 1 79 ? -13.064 -11.594 9.520 1.00 95.56 79 LEU A N 1
ATOM 597 C CA . LEU A 1 79 ? -14.061 -12.039 10.492 1.00 95.56 79 LEU A CA 1
ATOM 598 C C . LEU A 1 79 ? -13.803 -13.458 11.007 1.00 95.56 79 LEU A C 1
ATOM 600 O O . LEU A 1 79 ? -14.154 -13.749 12.144 1.00 95.56 79 LEU A O 1
ATOM 604 N N . SER A 1 80 ? -13.156 -14.320 10.219 1.00 95.50 80 SER A N 1
ATOM 605 C CA . SER A 1 80 ? -12.772 -15.668 10.651 1.00 95.50 80 SER A CA 1
ATOM 606 C C . SER A 1 80 ? -11.484 -15.712 11.482 1.00 95.50 80 SER A C 1
ATOM 608 O O . SER A 1 80 ? -11.072 -16.793 11.904 1.00 95.50 80 SER A O 1
ATOM 610 N N . ARG A 1 81 ? -10.791 -14.582 11.691 1.00 93.94 81 ARG A N 1
ATOM 611 C CA . ARG A 1 81 ? -9.557 -14.550 12.491 1.00 93.94 81 ARG A CA 1
ATOM 612 C C . ARG A 1 81 ? -9.850 -14.890 13.955 1.00 93.94 81 ARG A C 1
ATOM 614 O O . ARG A 1 81 ? -10.714 -14.239 14.544 1.00 93.94 81 ARG A O 1
ATOM 621 N N . PRO A 1 82 ? -9.089 -15.799 14.593 1.00 92.75 82 PRO A N 1
ATOM 622 C CA . PRO A 1 82 ? -9.271 -16.121 16.009 1.00 92.75 82 PRO A CA 1
ATOM 623 C C . PRO A 1 82 ? -9.228 -14.890 16.922 1.00 92.75 82 PRO A C 1
ATOM 625 O O . PRO A 1 82 ? -10.015 -14.788 17.858 1.00 92.75 82 PRO A O 1
ATOM 628 N N . GLU A 1 83 ? -8.356 -13.922 16.627 1.00 92.81 83 GLU A N 1
ATOM 629 C CA . GLU A 1 83 ? -8.227 -12.687 17.404 1.00 92.81 83 GLU A CA 1
ATOM 630 C C . GLU A 1 83 ? -9.478 -11.807 17.333 1.00 92.81 83 GLU A C 1
ATOM 632 O O . GLU A 1 83 ? -9.785 -11.116 18.306 1.00 92.81 83 GLU A O 1
ATOM 637 N N . VAL A 1 84 ? -10.176 -11.837 16.192 1.00 93.06 84 VAL A N 1
ATOM 638 C CA . VAL A 1 84 ? -11.408 -11.080 15.945 1.00 93.06 84 VAL A CA 1
ATOM 639 C C . VAL A 1 84 ? -12.597 -11.798 16.569 1.00 93.06 84 VAL A C 1
ATOM 641 O O . VAL A 1 84 ? -13.348 -11.177 17.317 1.00 93.06 84 VAL A O 1
ATOM 644 N N . VAL A 1 85 ? -12.719 -13.109 16.347 1.00 93.12 85 VAL A N 1
ATOM 645 C CA . VAL A 1 85 ? -13.786 -13.942 16.927 1.00 93.12 85 VAL A CA 1
ATOM 646 C C . VAL A 1 85 ? -13.759 -13.886 18.456 1.00 93.12 85 VAL A C 1
ATOM 648 O O . VAL A 1 85 ? -14.788 -13.656 19.086 1.00 93.12 85 VAL A O 1
ATOM 651 N N . ALA A 1 86 ? -12.577 -13.996 19.072 1.00 92.44 86 ALA A N 1
ATOM 652 C CA . ALA A 1 86 ? -12.426 -13.929 20.528 1.00 92.44 86 ALA A CA 1
ATOM 653 C C . ALA A 1 86 ? -12.890 -12.593 21.142 1.00 92.44 86 ALA A C 1
ATOM 655 O O . ALA A 1 86 ? -13.140 -12.521 22.344 1.00 92.44 86 ALA A O 1
ATOM 656 N N . ARG A 1 87 ? -12.997 -11.532 20.332 1.00 92.56 87 ARG A N 1
ATOM 657 C CA . ARG A 1 87 ? -13.337 -10.167 20.760 1.00 92.56 87 ARG A CA 1
ATOM 658 C C . ARG A 1 87 ? -14.697 -9.696 20.260 1.00 92.56 87 ARG A C 1
ATOM 660 O O . ARG A 1 87 ? -15.021 -8.526 20.444 1.00 92.56 87 ARG A O 1
ATOM 667 N N . GLU A 1 88 ? -15.514 -10.580 19.686 1.00 88.62 88 GLU A N 1
ATOM 668 C CA . GLU A 1 88 ? -16.823 -10.223 19.122 1.00 88.62 88 GLU A CA 1
ATOM 669 C C . GLU A 1 88 ? -17.729 -9.492 20.128 1.00 88.62 88 GLU A C 1
ATOM 671 O O . GLU A 1 88 ? -18.390 -8.520 19.776 1.00 88.62 88 GLU A O 1
ATOM 676 N N . HIS A 1 89 ? -17.681 -9.894 21.400 1.00 89.44 89 HIS A N 1
ATOM 677 C CA . HIS A 1 89 ? -18.470 -9.295 22.484 1.00 89.44 89 HIS A CA 1
ATOM 678 C C . HIS A 1 89 ? -17.694 -8.249 23.305 1.00 89.44 89 HIS A C 1
ATOM 680 O O . HIS A 1 89 ? -18.195 -7.743 24.306 1.00 89.44 89 HIS A O 1
ATOM 686 N N . GLN A 1 90 ? -16.454 -7.935 22.918 1.00 91.62 90 GLN A N 1
ATOM 687 C CA . GLN A 1 90 ? -15.569 -6.995 23.614 1.00 91.62 90 GLN A CA 1
ATOM 688 C C . GLN A 1 90 ? -14.862 -6.080 22.598 1.00 91.62 90 GLN A C 1
ATOM 690 O O . GLN A 1 90 ? -13.632 -6.117 22.470 1.00 91.62 90 GLN A O 1
ATOM 695 N N . PRO A 1 91 ? -15.615 -5.234 21.870 1.00 83.62 91 PRO A N 1
ATOM 696 C CA . PRO A 1 91 ? -15.116 -4.483 20.714 1.00 83.62 91 PRO A CA 1
ATOM 697 C C . PRO A 1 91 ? -14.039 -3.441 21.056 1.00 83.62 91 PRO A C 1
ATOM 699 O O . PRO A 1 91 ? -13.336 -2.957 20.175 1.00 83.62 91 PRO A O 1
ATOM 702 N N . THR A 1 92 ? -13.870 -3.099 22.334 1.00 87.25 92 THR A N 1
ATOM 703 C CA . THR A 1 92 ? -12.861 -2.147 22.826 1.00 87.25 92 THR A CA 1
ATOM 704 C C . THR A 1 92 ? -11.672 -2.823 23.519 1.00 87.25 92 THR A C 1
ATOM 706 O O . THR A 1 92 ? -10.800 -2.134 24.039 1.00 87.25 92 THR A O 1
ATOM 709 N N . SER A 1 93 ? -11.586 -4.160 23.498 1.00 91.06 93 SER A N 1
ATOM 710 C CA . SER A 1 93 ? -10.492 -4.932 24.125 1.00 91.06 93 SER A CA 1
ATOM 711 C C . SER A 1 93 ? -9.214 -5.035 23.274 1.00 91.06 93 SER A C 1
ATOM 713 O O . SER A 1 93 ? -8.312 -5.819 23.575 1.00 91.06 93 SER A O 1
ATOM 715 N N . TRP A 1 94 ? -9.133 -4.286 22.173 1.00 92.75 94 TRP A N 1
ATOM 716 C CA . TRP A 1 94 ? -7.979 -4.303 21.279 1.00 92.75 94 TRP A CA 1
ATOM 717 C C . TRP A 1 94 ? -6.828 -3.474 21.844 1.00 92.75 94 TRP A C 1
ATOM 719 O O . TRP A 1 94 ? -6.971 -2.281 22.097 1.00 92.75 94 TRP A O 1
ATOM 729 N N . ASP A 1 95 ? -5.656 -4.084 21.974 1.00 90.75 95 ASP A N 1
ATOM 730 C CA . ASP A 1 95 ? -4.391 -3.374 22.136 1.00 90.75 95 ASP A CA 1
ATOM 731 C C . ASP A 1 95 ? -3.588 -3.403 20.826 1.00 90.75 95 ASP A C 1
ATOM 733 O O . ASP A 1 95 ? -3.964 -4.053 19.844 1.00 90.75 95 ASP A O 1
ATOM 737 N N . TYR A 1 96 ? -2.475 -2.669 20.798 1.00 87.50 96 TYR A N 1
ATOM 738 C CA . TYR A 1 96 ? -1.616 -2.611 19.618 1.00 87.50 96 TYR A CA 1
ATOM 739 C C . TYR A 1 96 ? -1.042 -3.979 19.234 1.00 87.50 96 TYR A C 1
ATOM 741 O O . TYR A 1 96 ? -0.941 -4.280 18.049 1.00 87.50 96 TYR A O 1
ATOM 749 N N . GLY A 1 97 ? -0.664 -4.807 20.213 1.00 89.69 97 GLY A N 1
ATOM 750 C CA . GLY A 1 97 ? -0.060 -6.114 19.962 1.00 89.69 97 GLY A CA 1
ATOM 751 C C . GLY A 1 97 ? -1.048 -7.073 19.304 1.00 89.69 97 GLY A C 1
ATOM 752 O O . GLY A 1 97 ? -0.722 -7.707 18.302 1.00 89.69 97 GLY A O 1
ATOM 753 N N . ALA A 1 98 ? -2.282 -7.111 19.805 1.00 92.44 98 ALA A N 1
ATOM 754 C CA . ALA A 1 98 ? -3.378 -7.876 19.230 1.00 92.44 98 ALA A CA 1
ATOM 755 C C . ALA A 1 98 ? -3.712 -7.405 17.807 1.00 92.44 98 ALA A C 1
ATOM 757 O O . ALA A 1 98 ? -3.873 -8.233 16.910 1.00 92.44 98 ALA A O 1
ATOM 758 N N . LEU A 1 99 ? -3.769 -6.086 17.581 1.00 93.06 99 LEU A N 1
ATOM 759 C CA . LEU A 1 99 ? -3.996 -5.525 16.247 1.00 93.06 99 LEU A CA 1
ATOM 760 C C . LEU A 1 99 ? -2.855 -5.873 15.286 1.00 93.06 99 LEU A C 1
ATOM 762 O O . LEU A 1 99 ? -3.112 -6.300 14.165 1.00 93.06 99 LEU A O 1
ATOM 766 N N . ALA A 1 100 ? -1.601 -5.742 15.718 1.00 90.25 100 ALA A N 1
ATOM 767 C CA . ALA A 1 100 ? -0.439 -6.078 14.903 1.00 90.25 100 ALA A CA 1
ATOM 768 C C . ALA A 1 100 ? -0.405 -7.574 14.543 1.00 90.25 100 ALA A C 1
ATOM 770 O O . ALA A 1 100 ? -0.152 -7.920 13.388 1.00 90.25 100 ALA A O 1
ATOM 771 N N . ALA A 1 101 ? -0.717 -8.457 15.496 1.00 91.25 101 ALA A N 1
ATOM 772 C CA . ALA A 1 101 ? -0.786 -9.899 15.268 1.00 91.25 101 ALA A CA 1
ATOM 773 C C . ALA A 1 101 ? -1.883 -10.269 14.259 1.00 91.25 101 ALA A C 1
ATOM 775 O O . ALA A 1 101 ? -1.629 -11.019 13.317 1.00 91.25 101 ALA A O 1
ATOM 776 N N . ALA A 1 102 ? -3.076 -9.689 14.402 1.00 94.19 102 ALA A N 1
ATOM 777 C CA . ALA A 1 102 ? -4.185 -9.919 13.482 1.00 94.19 102 ALA A CA 1
ATOM 778 C C . ALA A 1 102 ? -3.957 -9.284 12.092 1.00 94.19 102 ALA A C 1
ATOM 780 O O . ALA A 1 102 ? -4.505 -9.767 11.102 1.00 94.19 102 ALA A O 1
ATOM 781 N N . ALA A 1 103 ? -3.141 -8.227 12.000 1.00 92.25 103 ALA A N 1
ATOM 782 C CA . ALA A 1 103 ? -2.824 -7.526 10.754 1.00 92.25 103 ALA A CA 1
ATOM 783 C C . ALA A 1 103 ? -1.719 -8.221 9.945 1.00 92.25 103 ALA A C 1
ATOM 785 O O . ALA A 1 103 ? -1.713 -8.156 8.712 1.00 92.25 103 ALA A O 1
ATOM 786 N N . ALA A 1 104 ? -0.788 -8.896 10.625 1.00 90.56 104 ALA A N 1
ATOM 787 C CA . ALA A 1 104 ? 0.399 -9.486 10.014 1.00 90.56 104 ALA A CA 1
ATOM 788 C C . ALA A 1 104 ? 0.107 -10.428 8.824 1.00 90.56 104 ALA A C 1
ATOM 790 O O . ALA A 1 104 ? 0.794 -10.282 7.810 1.00 90.56 104 ALA A O 1
ATOM 791 N N . PRO A 1 105 ? -0.909 -11.320 8.863 1.00 92.12 105 PRO A N 1
ATOM 792 C CA . PRO A 1 105 ? -1.240 -12.190 7.731 1.00 92.12 105 PRO A CA 1
ATOM 793 C C . PRO A 1 105 ? -1.672 -11.438 6.467 1.00 92.12 105 PRO A C 1
ATOM 795 O O . PRO A 1 105 ? -1.491 -11.946 5.366 1.00 92.12 105 PRO A O 1
ATOM 798 N N . PHE A 1 106 ? -2.218 -10.228 6.616 1.00 90.56 106 PHE A N 1
ATOM 799 C CA . PHE A 1 106 ? -2.635 -9.376 5.499 1.00 90.56 106 PHE A CA 1
ATOM 800 C C . PHE A 1 106 ? -1.510 -8.454 5.012 1.00 90.56 106 PHE A C 1
ATOM 802 O O . PHE A 1 106 ? -1.670 -7.747 4.021 1.00 90.56 106 PHE A O 1
ATOM 809 N N . GLY A 1 107 ? -0.369 -8.424 5.710 1.00 86.75 107 GLY A N 1
ATOM 810 C CA . GLY A 1 107 ? 0.743 -7.539 5.374 1.00 86.75 107 GLY A CA 1
ATOM 811 C C . GLY A 1 107 ? 0.423 -6.052 5.561 1.00 86.75 107 GLY A C 1
ATOM 812 O O . GLY A 1 107 ? 1.041 -5.219 4.903 1.00 86.75 107 GLY A O 1
ATOM 813 N N . VAL A 1 108 ? -0.514 -5.711 6.448 1.00 87.00 108 VAL A N 1
ATOM 814 C CA . VAL A 1 108 ? -0.946 -4.327 6.718 1.00 87.00 108 VAL A CA 1
ATOM 815 C C . VAL A 1 108 ? -0.509 -3.855 8.108 1.00 87.00 108 VAL A C 1
ATOM 817 O O . VAL A 1 108 ? -0.023 -4.643 8.920 1.00 87.00 108 VAL A O 1
ATOM 820 N N . SER A 1 109 ? -0.646 -2.557 8.385 1.00 85.62 109 SER A N 1
ATOM 821 C CA . SER A 1 109 ? -0.376 -1.995 9.713 1.00 85.62 109 SER A CA 1
ATOM 822 C C . SER A 1 109 ? -1.508 -2.295 10.703 1.00 85.62 109 SER A C 1
ATOM 824 O O . SER A 1 109 ? -2.650 -2.558 10.316 1.00 85.62 109 SER A O 1
ATOM 826 N N . ALA A 1 110 ? -1.203 -2.201 12.000 1.00 89.56 110 ALA A N 1
ATOM 827 C CA . ALA A 1 110 ? -2.201 -2.319 13.063 1.00 89.56 110 ALA A CA 1
ATOM 828 C C . ALA A 1 110 ? -3.331 -1.278 12.917 1.00 89.56 110 ALA A C 1
ATOM 830 O O . ALA A 1 110 ? -4.501 -1.599 13.123 1.00 89.56 110 ALA A O 1
ATOM 831 N N . GLU A 1 111 ? -3.002 -0.050 12.500 1.00 88.25 111 GLU A N 1
ATOM 832 C CA . GLU A 1 111 ? -3.993 1.001 12.247 1.00 88.25 111 GLU A CA 1
ATOM 833 C C . GLU A 1 111 ? -4.901 0.665 11.054 1.00 88.25 111 GLU A C 1
ATOM 835 O O . GLU A 1 111 ? -6.117 0.848 11.131 1.00 88.25 111 GLU A O 1
ATOM 840 N N . ALA A 1 112 ? -4.336 0.142 9.959 1.00 87.56 112 ALA A N 1
ATOM 841 C CA . ALA A 1 112 ? -5.113 -0.255 8.787 1.00 87.56 112 ALA A CA 1
ATOM 842 C C . ALA A 1 112 ? -6.130 -1.349 9.142 1.00 87.56 112 ALA A C 1
ATOM 844 O O . ALA A 1 112 ? -7.299 -1.248 8.760 1.00 87.56 112 ALA A O 1
ATOM 845 N N . LEU A 1 113 ? -5.719 -2.343 9.940 1.00 93.06 113 LEU A N 1
ATOM 846 C CA . LEU A 1 113 ? -6.643 -3.345 10.464 1.00 93.06 113 LEU A CA 1
ATOM 847 C C . LEU A 1 113 ? -7.709 -2.713 11.366 1.00 93.06 113 LEU A C 1
ATOM 849 O O . LEU A 1 113 ? -8.886 -3.021 11.209 1.00 93.06 113 LEU A O 1
ATOM 853 N N . LEU A 1 114 ? -7.335 -1.819 12.284 1.00 92.25 114 LEU A N 1
ATOM 854 C CA . LEU A 1 114 ? -8.296 -1.168 13.177 1.00 92.25 114 LEU A CA 1
ATOM 855 C C . LEU A 1 114 ? -9.369 -0.400 12.393 1.00 92.25 114 LEU A C 1
ATOM 857 O O . LEU A 1 114 ? -10.559 -0.550 12.661 1.00 92.25 114 LEU A O 1
ATOM 861 N N . ARG A 1 115 ? -8.966 0.363 11.372 1.00 89.88 115 ARG A N 1
ATOM 862 C CA . ARG A 1 115 ? -9.896 1.035 10.453 1.00 89.88 115 ARG A CA 1
ATOM 863 C C . ARG A 1 115 ? -10.790 0.027 9.734 1.00 89.88 115 ARG A C 1
ATOM 865 O O . ARG A 1 115 ? -11.995 0.248 9.636 1.00 89.88 115 ARG A O 1
ATOM 872 N N . ARG A 1 116 ? -10.237 -1.104 9.284 1.00 93.25 116 ARG A N 1
ATOM 873 C CA . ARG A 1 116 ? -11.023 -2.173 8.656 1.00 93.25 116 ARG A CA 1
ATOM 874 C C . ARG A 1 116 ? -12.058 -2.759 9.611 1.00 93.25 116 ARG A C 1
ATOM 876 O O . ARG A 1 116 ? -13.203 -2.936 9.207 1.00 93.25 116 ARG A O 1
ATOM 883 N N . LEU A 1 117 ? -11.703 -2.998 10.870 1.00 94.31 117 LEU A N 1
ATOM 884 C CA . LEU A 1 117 ? -12.636 -3.480 11.888 1.00 94.31 117 LEU A CA 1
ATOM 885 C C . LEU A 1 117 ? -13.774 -2.485 12.147 1.00 94.31 117 LEU A C 1
ATOM 887 O O . LEU A 1 117 ? -14.905 -2.922 12.344 1.00 94.31 117 LEU A O 1
ATOM 891 N N . VAL A 1 118 ? -13.510 -1.176 12.071 1.00 92.31 118 VAL A N 1
ATOM 892 C CA . VAL A 1 118 ? -14.565 -0.148 12.109 1.00 92.31 118 VAL A CA 1
ATOM 893 C C . VAL A 1 118 ? -15.495 -0.265 10.900 1.00 92.31 118 VAL A C 1
ATOM 895 O O . VAL A 1 118 ? -16.708 -0.273 11.073 1.00 92.31 118 VAL A O 1
ATOM 898 N N . THR A 1 119 ? -14.958 -0.433 9.683 1.00 91.12 119 THR A N 1
ATOM 899 C CA . THR A 1 119 ? -15.797 -0.625 8.476 1.00 91.12 119 THR A CA 1
ATOM 900 C C . THR A 1 119 ? -16.600 -1.928 8.480 1.00 91.12 119 THR A C 1
ATOM 902 O O . THR A 1 119 ? -17.583 -2.032 7.759 1.00 91.12 119 THR A O 1
ATOM 905 N N . LEU A 1 120 ? -16.171 -2.923 9.261 1.00 93.56 120 LEU A N 1
ATOM 906 C CA . LEU A 1 120 ? -16.863 -4.200 9.459 1.00 93.56 120 LEU A CA 1
ATOM 907 C C . LEU A 1 120 ? -17.732 -4.204 10.727 1.00 93.56 120 LEU A C 1
ATOM 909 O O . LEU A 1 120 ? -18.159 -5.272 11.158 1.00 93.56 120 LEU A O 1
ATOM 913 N N . GLU A 1 121 ? -17.926 -3.040 11.355 1.00 92.94 121 GLU A N 1
ATOM 914 C CA . GLU A 1 121 ? -18.756 -2.853 12.553 1.00 92.94 121 GLU A CA 1
ATOM 915 C C . GLU A 1 121 ? -18.325 -3.711 13.759 1.00 92.94 121 GLU A C 1
ATOM 917 O O . GLU A 1 121 ? -19.085 -3.933 14.698 1.00 92.94 121 GLU A O 1
ATOM 922 N N . ARG A 1 122 ? -17.068 -4.175 13.778 1.00 94.31 122 ARG A N 1
ATOM 923 C CA . ARG A 1 122 ? -16.488 -4.939 14.897 1.00 94.31 122 ARG A CA 1
ATOM 924 C C . ARG A 1 122 ? -15.899 -4.059 15.984 1.00 94.31 122 ARG A C 1
ATOM 926 O O . ARG A 1 122 ? -15.658 -4.529 17.090 1.00 94.31 122 ARG A O 1
ATOM 933 N N . VAL A 1 123 ? -15.646 -2.796 15.666 1.00 93.88 123 VAL A N 1
ATOM 934 C CA . VAL A 1 123 ? -15.113 -1.798 16.588 1.00 93.88 123 VAL A CA 1
ATOM 935 C C . VAL A 1 123 ? -15.861 -0.486 16.345 1.00 93.88 123 VAL A C 1
ATOM 937 O O . VAL A 1 123 ? -16.005 -0.086 15.190 1.00 93.88 123 VAL A O 1
ATOM 940 N N . PRO A 1 124 ? -16.335 0.218 17.386 1.00 92.12 124 PRO A N 1
ATOM 941 C CA . PRO A 1 124 ? -16.994 1.503 17.199 1.00 92.12 124 PRO A CA 1
ATOM 942 C C . PRO A 1 124 ? -16.002 2.562 16.703 1.00 92.12 124 PRO A C 1
ATOM 944 O O . PRO A 1 124 ? -14.848 2.615 17.136 1.00 92.12 124 PRO A O 1
ATOM 947 N N . LEU A 1 125 ? -16.473 3.471 15.846 1.00 89.38 125 LEU A N 1
ATOM 948 C CA . LEU A 1 125 ? -15.659 4.565 15.303 1.00 89.38 125 LEU A CA 1
ATOM 949 C C . 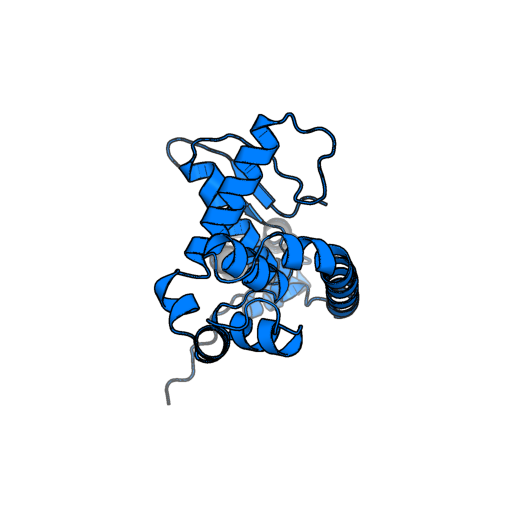LEU A 1 125 ? -15.009 5.425 16.403 1.00 89.38 125 LEU A C 1
ATOM 951 O O . LEU A 1 125 ? -13.872 5.872 16.245 1.00 89.38 125 LEU A O 1
ATOM 955 N N . SER A 1 126 ? -15.697 5.615 17.531 1.00 91.75 126 SER A N 1
ATOM 956 C CA . SER A 1 126 ? -15.194 6.371 18.685 1.00 91.75 126 SER A CA 1
ATOM 957 C C . SER A 1 126 ? -13.912 5.776 19.276 1.00 91.75 126 SER A C 1
ATOM 959 O O . SER A 1 126 ? -13.016 6.520 19.672 1.00 91.75 126 SER A O 1
ATOM 961 N N . PHE A 1 127 ? -13.778 4.447 19.283 1.00 91.19 127 PHE A N 1
ATOM 962 C CA . PHE A 1 127 ? -12.573 3.776 19.769 1.00 91.19 127 PHE A CA 1
ATOM 963 C C . PHE A 1 127 ? -11.371 4.058 18.864 1.00 91.19 127 PHE A C 1
ATOM 965 O O . PHE A 1 127 ? -10.283 4.364 19.347 1.00 91.19 127 PHE A O 1
ATOM 972 N N . TYR A 1 128 ? -11.573 4.027 17.545 1.00 88.12 128 TYR A N 1
ATOM 973 C CA . TYR A 1 128 ? -10.535 4.412 16.593 1.00 88.12 128 TYR A CA 1
ATOM 974 C C . TYR A 1 128 ? -10.138 5.891 16.752 1.00 88.12 128 TYR A C 1
ATOM 976 O O . TYR A 1 128 ? -8.951 6.206 16.831 1.00 88.12 128 TYR A O 1
ATOM 984 N N . GLN A 1 129 ? -11.113 6.799 16.871 1.00 87.69 129 GLN A N 1
ATOM 985 C CA . GLN A 1 129 ? -10.852 8.233 17.052 1.00 87.69 129 GLN A CA 1
ATOM 986 C C . GLN A 1 129 ? -10.030 8.526 18.315 1.00 87.69 129 GLN A C 1
ATOM 988 O O . GLN A 1 129 ? -9.104 9.334 18.256 1.00 87.69 129 GLN A O 1
ATOM 993 N N . ALA A 1 130 ? -10.311 7.832 19.422 1.00 88.31 130 ALA A N 1
ATOM 994 C CA . ALA A 1 130 ? -9.577 7.985 20.678 1.00 88.31 130 ALA A CA 1
ATOM 995 C C . ALA A 1 130 ? -8.100 7.565 20.573 1.00 88.31 130 ALA A C 1
ATOM 997 O O . ALA A 1 130 ? -7.252 8.121 21.267 1.00 88.31 130 ALA A O 1
ATOM 998 N N . ARG A 1 131 ? -7.775 6.606 19.696 1.00 83.81 131 ARG A N 1
ATOM 999 C CA . ARG A 1 131 ? -6.414 6.061 19.542 1.00 83.81 131 ARG A CA 1
ATOM 1000 C C . ARG A 1 131 ? -5.651 6.611 18.346 1.00 83.81 131 ARG A C 1
ATOM 1002 O O . ARG A 1 131 ? -4.470 6.322 18.196 1.00 83.81 131 ARG A O 1
ATOM 1009 N N . ARG A 1 132 ? -6.288 7.424 17.501 1.00 79.69 132 ARG A N 1
ATOM 1010 C CA . ARG A 1 132 ? -5.684 7.945 16.265 1.00 79.69 132 ARG A CA 1
ATOM 1011 C C . ARG A 1 132 ? -4.319 8.601 16.499 1.00 79.69 132 ARG A C 1
ATOM 1013 O O . ARG A 1 132 ? -3.405 8.382 15.715 1.00 79.69 132 ARG A O 1
ATOM 1020 N N . LYS A 1 133 ? -4.178 9.376 17.580 1.00 78.88 133 LYS A N 1
ATOM 1021 C CA . LYS A 1 133 ? -2.919 10.058 17.916 1.00 78.88 133 LYS A CA 1
ATOM 1022 C C . LYS A 1 133 ? -1.794 9.071 18.260 1.00 78.88 133 LYS A C 1
ATOM 1024 O O . LYS A 1 133 ? -0.696 9.221 17.746 1.00 78.88 133 LYS A O 1
ATOM 1029 N N . GLU A 1 134 ? -2.102 8.029 19.038 1.00 82.81 134 GLU A N 1
ATOM 1030 C CA . GLU A 1 134 ? -1.158 6.952 19.390 1.00 82.81 134 GLU A CA 1
ATOM 1031 C C . GLU A 1 134 ? -0.626 6.246 18.132 1.00 82.81 134 GLU A C 1
ATOM 1033 O O . GLU A 1 134 ? 0.572 5.997 18.014 1.00 82.81 134 GLU A O 1
ATOM 1038 N N . PHE A 1 135 ? -1.505 5.937 17.172 1.00 75.38 135 PHE A N 1
ATOM 1039 C CA . PHE A 1 135 ? -1.100 5.281 15.924 1.00 75.38 135 PHE A CA 1
ATOM 1040 C C . PHE A 1 135 ? -0.251 6.181 15.026 1.00 75.38 135 PHE A C 1
ATOM 1042 O O . PHE A 1 135 ? 0.721 5.697 14.451 1.00 75.38 135 PHE A O 1
ATOM 1049 N N . GLN A 1 136 ? -0.579 7.473 14.949 1.00 72.19 136 GLN A N 1
ATOM 1050 C CA . GLN A 1 136 ? 0.189 8.444 14.172 1.00 72.19 136 GLN A CA 1
ATOM 1051 C C . GLN A 1 136 ? 1.625 8.577 14.704 1.00 72.19 136 GLN A C 1
ATOM 1053 O O . GLN A 1 136 ? 2.575 8.466 13.935 1.00 72.19 136 GLN A O 1
ATOM 1058 N N . GLU A 1 137 ? 1.783 8.728 16.023 1.00 79.50 137 GLU A N 1
ATOM 1059 C CA . GLU A 1 137 ? 3.096 8.831 16.676 1.00 79.50 137 GLU A CA 1
ATOM 1060 C C . GLU A 1 137 ? 3.936 7.562 16.442 1.00 79.50 137 GLU A C 1
ATOM 1062 O O . GLU A 1 137 ? 5.103 7.640 16.057 1.00 79.50 137 GLU A O 1
ATOM 1067 N N . ARG A 1 138 ? 3.336 6.370 16.574 1.00 77.12 138 ARG A N 1
ATOM 1068 C CA . ARG A 1 138 ? 4.054 5.111 16.310 1.00 77.12 138 ARG A CA 1
ATOM 1069 C C . ARG A 1 138 ? 4.425 4.907 14.850 1.00 77.12 138 ARG A C 1
ATOM 1071 O O . ARG A 1 138 ? 5.497 4.375 14.576 1.00 77.12 138 ARG A O 1
ATOM 1078 N N . TYR A 1 139 ? 3.559 5.307 13.924 1.00 68.69 139 TYR A N 1
ATOM 1079 C CA . TYR A 1 139 ? 3.862 5.247 12.499 1.00 68.69 139 TYR A CA 1
ATOM 1080 C C . TYR A 1 139 ? 5.098 6.098 12.168 1.00 68.69 139 TYR A C 1
ATOM 1082 O O . TYR A 1 139 ? 6.005 5.627 11.484 1.00 68.69 139 TYR A O 1
ATOM 1090 N N . GLU A 1 140 ? 5.176 7.313 12.711 1.00 68.94 140 GLU A N 1
ATOM 1091 C CA . GLU A 1 140 ? 6.321 8.214 12.530 1.00 68.94 140 GLU A CA 1
ATOM 1092 C C . GLU A 1 140 ? 7.617 7.634 13.135 1.00 68.94 140 GLU A C 1
ATOM 1094 O O . GLU A 1 140 ? 8.689 7.694 12.521 1.00 68.94 140 GLU A O 1
ATOM 1099 N N . GLU A 1 141 ? 7.538 6.990 14.302 1.00 75.00 141 GLU A N 1
ATOM 1100 C CA . GLU A 1 141 ? 8.671 6.272 14.903 1.00 75.00 141 GLU A CA 1
ATOM 1101 C C . GLU A 1 141 ? 9.143 5.067 14.070 1.00 75.00 141 GLU A C 1
ATOM 1103 O O . GLU A 1 141 ? 10.346 4.815 13.946 1.00 75.00 141 GLU A O 1
ATOM 1108 N N . GLU A 1 142 ? 8.220 4.284 13.511 1.00 68.44 142 GLU A N 1
ATOM 1109 C CA . GLU A 1 142 ? 8.553 3.147 12.647 1.00 68.44 142 GLU A CA 1
ATOM 1110 C C . GLU A 1 142 ? 9.163 3.620 11.316 1.00 68.44 142 GLU A C 1
ATOM 1112 O O . GLU A 1 142 ? 10.161 3.059 10.850 1.00 68.44 142 GLU A O 1
ATOM 1117 N N . GLU A 1 143 ? 8.627 4.695 10.733 1.00 63.53 143 GLU A N 1
ATOM 1118 C CA . GLU A 1 143 ? 9.120 5.278 9.486 1.00 63.53 143 GLU A CA 1
ATOM 1119 C C . GLU A 1 143 ? 10.541 5.843 9.658 1.00 63.53 143 GLU A C 1
ATOM 1121 O O . GLU A 1 143 ? 11.429 5.540 8.855 1.00 63.53 143 GLU A O 1
ATOM 1126 N N . THR A 1 144 ? 10.805 6.580 10.742 1.00 65.3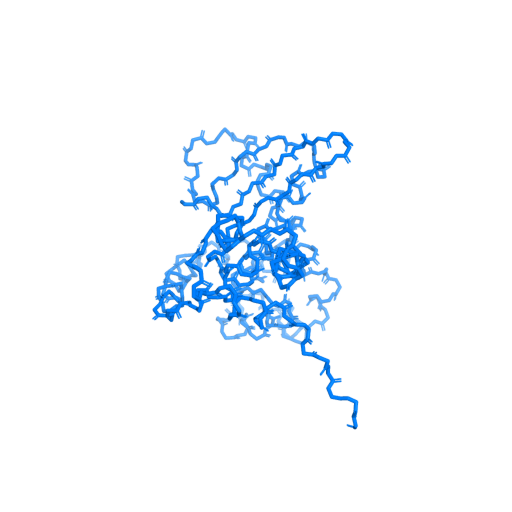8 144 THR A N 1
ATOM 1127 C CA . THR A 1 144 ? 12.147 7.111 11.051 1.00 65.38 144 THR A CA 1
ATOM 1128 C C . THR A 1 144 ? 13.184 6.009 11.271 1.00 65.38 144 THR A C 1
ATOM 1130 O O . THR A 1 144 ? 14.294 6.103 10.741 1.00 65.38 144 THR A O 1
ATOM 1133 N N . LYS A 1 145 ? 12.827 4.923 11.969 1.00 65.06 145 LYS A N 1
ATOM 1134 C CA . LYS A 1 145 ? 13.706 3.750 12.135 1.00 65.06 145 LYS A CA 1
ATOM 1135 C C . LYS A 1 145 ? 13.983 3.045 10.806 1.00 65.06 145 LYS A C 1
ATOM 1137 O O . LYS A 1 145 ? 15.113 2.628 10.558 1.00 65.06 145 LYS A O 1
ATOM 1142 N N . SER A 1 146 ? 12.977 2.927 9.938 1.00 59.88 146 SER A N 1
ATOM 1143 C CA . SER A 1 146 ? 13.118 2.260 8.637 1.00 59.88 146 SER A CA 1
ATOM 1144 C C . SER A 1 146 ? 14.008 3.036 7.656 1.00 59.88 146 SER A C 1
ATOM 1146 O O . SER A 1 146 ? 14.798 2.427 6.933 1.00 59.88 146 SER A O 1
ATOM 1148 N N . ARG A 1 147 ? 13.966 4.377 7.690 1.00 57.22 147 ARG A N 1
ATOM 1149 C CA . ARG A 1 147 ? 14.813 5.254 6.861 1.00 57.22 147 ARG A CA 1
ATOM 1150 C C . ARG A 1 147 ? 16.304 5.180 7.214 1.00 57.22 147 ARG A C 1
ATOM 1152 O O . ARG A 1 147 ? 17.135 5.513 6.373 1.00 57.22 147 ARG A O 1
ATOM 1159 N N . ALA A 1 148 ? 16.662 4.725 8.418 1.00 50.22 148 ALA A N 1
ATOM 1160 C CA . ALA A 1 148 ? 18.056 4.625 8.862 1.00 50.22 148 ALA A CA 1
ATOM 1161 C C . ALA A 1 148 ? 18.846 3.483 8.184 1.00 50.22 148 ALA A C 1
ATOM 1163 O O . ALA A 1 148 ? 20.077 3.468 8.230 1.00 50.22 148 ALA A O 1
ATOM 1164 N N . SER A 1 149 ? 18.171 2.529 7.533 1.00 54.31 149 SER A N 1
ATOM 1165 C CA . SER A 1 149 ? 18.827 1.463 6.771 1.00 54.31 149 SER A CA 1
ATOM 1166 C C . SER A 1 149 ? 19.124 1.940 5.344 1.00 54.31 149 SER A C 1
ATOM 1168 O O . SER A 1 149 ? 18.235 2.008 4.498 1.00 54.31 149 SER A O 1
ATOM 1170 N N . GLY A 1 150 ? 20.380 2.305 5.067 1.00 51.53 150 GLY A N 1
ATOM 1171 C CA . GLY A 1 150 ? 20.814 2.755 3.741 1.00 51.53 150 GLY A CA 1
ATOM 1172 C C . GLY A 1 150 ? 20.500 1.733 2.640 1.00 51.53 150 GLY A C 1
ATOM 1173 O O . GLY A 1 150 ? 20.966 0.594 2.674 1.00 51.53 150 GLY A O 1
ATOM 1174 N N . GLY A 1 151 ? 19.703 2.141 1.649 1.00 62.19 151 GLY A N 1
ATOM 1175 C CA . GLY A 1 151 ? 19.289 1.282 0.540 1.00 62.19 151 GLY A CA 1
ATOM 1176 C C . GLY A 1 151 ? 20.449 0.865 -0.375 1.00 62.19 151 GLY A C 1
ATOM 1177 O O . GLY A 1 151 ? 21.382 1.624 -0.630 1.00 62.19 151 GLY A O 1
ATOM 1178 N N . ASN A 1 152 ? 20.382 -0.350 -0.928 1.00 80.44 152 ASN A N 1
ATOM 1179 C CA . ASN A 1 152 ? 21.334 -0.807 -1.943 1.00 80.44 152 ASN A CA 1
ATOM 1180 C C . ASN A 1 152 ? 20.987 -0.186 -3.307 1.00 80.44 152 ASN A C 1
ATOM 1182 O O . ASN A 1 152 ? 20.065 -0.654 -3.977 1.00 80.44 152 ASN A O 1
ATOM 1186 N N . TRP A 1 153 ? 21.767 0.816 -3.727 1.00 82.94 153 TRP A N 1
ATOM 1187 C CA . TRP A 1 153 ? 21.590 1.536 -4.995 1.00 82.94 153 TRP A CA 1
ATOM 1188 C C . TRP A 1 153 ? 21.387 0.605 -6.198 1.00 82.94 153 TRP A C 1
ATOM 1190 O O . TRP A 1 153 ? 20.438 0.794 -6.946 1.00 82.94 153 TRP A O 1
ATOM 1200 N N . TYR A 1 154 ? 22.186 -0.460 -6.344 1.00 84.25 154 TYR A N 1
ATOM 1201 C CA . TYR A 1 154 ? 22.076 -1.375 -7.490 1.00 84.25 154 TYR A CA 1
ATOM 1202 C C . TYR A 1 154 ? 20.718 -2.083 -7.538 1.00 84.25 154 TYR A C 1
ATOM 1204 O O . TYR A 1 154 ? 20.136 -2.235 -8.609 1.00 84.25 154 TYR A O 1
ATOM 1212 N N . ARG A 1 155 ? 20.183 -2.490 -6.378 1.00 83.00 155 ARG A N 1
ATOM 1213 C CA . ARG A 1 155 ? 18.856 -3.124 -6.300 1.00 83.00 155 ARG A CA 1
ATOM 1214 C C . ARG A 1 155 ? 17.752 -2.119 -6.614 1.00 83.00 155 ARG A C 1
ATOM 1216 O O . ARG A 1 155 ? 16.799 -2.477 -7.300 1.00 83.00 155 ARG A O 1
ATOM 1223 N N . THR A 1 156 ? 17.890 -0.883 -6.140 1.00 81.25 156 THR A N 1
ATOM 1224 C CA . THR A 1 156 ? 16.943 0.204 -6.415 1.00 81.25 156 THR A CA 1
ATOM 1225 C C . THR A 1 156 ? 16.924 0.551 -7.903 1.00 81.25 156 THR A C 1
ATOM 1227 O O . THR A 1 156 ? 15.867 0.479 -8.518 1.00 81.25 156 THR A O 1
ATOM 1230 N N . THR A 1 157 ? 18.087 0.791 -8.511 1.00 83.69 157 THR A N 1
ATOM 1231 C CA . THR A 1 157 ? 18.221 1.123 -9.936 1.00 83.69 157 THR A CA 1
ATOM 1232 C C . THR A 1 157 ? 17.691 0.013 -10.843 1.00 83.69 157 THR A C 1
ATOM 1234 O O . THR A 1 157 ? 16.938 0.292 -11.771 1.00 83.69 157 THR A O 1
ATOM 1237 N N . VAL A 1 158 ? 18.013 -1.259 -10.568 1.00 87.88 158 VAL A N 1
ATOM 1238 C CA . VAL A 1 158 ? 17.483 -2.392 -11.352 1.00 87.88 158 VAL A CA 1
ATOM 1239 C C . VAL A 1 158 ? 15.968 -2.537 -11.207 1.00 87.88 158 VAL A C 1
ATOM 1241 O O . VAL A 1 158 ? 15.294 -2.908 -12.168 1.00 87.88 158 VAL A O 1
ATOM 1244 N N . ARG A 1 159 ? 15.422 -2.261 -10.016 1.00 83.88 159 ARG A N 1
ATOM 1245 C CA . ARG A 1 159 ? 13.974 -2.260 -9.783 1.00 83.88 159 ARG A CA 1
ATOM 1246 C C . ARG A 1 159 ? 13.291 -1.155 -10.589 1.00 83.88 159 ARG A C 1
ATOM 1248 O O . ARG A 1 159 ? 12.285 -1.448 -11.220 1.00 83.88 159 ARG A O 1
ATOM 1255 N N . ASP A 1 160 ? 13.825 0.065 -10.557 1.00 83.06 160 ASP A N 1
ATOM 1256 C CA . ASP A 1 160 ? 13.221 1.234 -11.212 1.00 83.06 160 ASP A CA 1
ATOM 1257 C C . ASP A 1 160 ? 13.297 1.160 -12.740 1.00 83.06 160 ASP A C 1
ATOM 1259 O O . ASP A 1 160 ? 12.310 1.426 -13.414 1.00 83.06 160 ASP A O 1
ATOM 1263 N N . LEU A 1 161 ? 14.437 0.735 -13.293 1.00 87.38 161 LEU A N 1
ATOM 1264 C CA . LEU A 1 161 ? 14.593 0.548 -14.740 1.00 87.38 161 LEU A CA 1
ATOM 1265 C C . LEU A 1 161 ? 13.891 -0.715 -15.262 1.00 87.38 161 LEU A C 1
ATOM 1267 O O . LEU A 1 161 ? 13.605 -0.828 -16.450 1.00 87.38 161 LEU A O 1
ATOM 1271 N N . GLY A 1 162 ? 13.644 -1.686 -14.384 1.00 86.81 162 GLY A N 1
ATOM 1272 C CA . GLY A 1 162 ? 13.127 -2.999 -14.740 1.00 86.81 162 GLY A CA 1
ATOM 1273 C C . GLY A 1 162 ? 14.224 -3.966 -15.198 1.00 86.81 162 GLY A C 1
ATOM 1274 O O . GLY A 1 162 ? 15.069 -3.666 -16.045 1.00 86.81 162 GLY A O 1
ATOM 1275 N N . LYS A 1 163 ? 14.181 -5.197 -14.670 1.00 91.25 163 LYS A N 1
ATOM 1276 C CA . LYS A 1 163 ? 15.188 -6.239 -14.947 1.00 91.25 163 LYS A CA 1
ATOM 1277 C C . LYS A 1 163 ? 15.361 -6.523 -16.443 1.00 91.25 163 LYS A C 1
ATOM 1279 O O . LYS A 1 163 ? 16.483 -6.720 -16.895 1.00 91.25 163 LYS A O 1
ATOM 1284 N N . GLY A 1 164 ? 14.263 -6.561 -17.202 1.00 90.56 164 GLY A N 1
ATOM 1285 C CA . GLY A 1 164 ? 14.289 -6.848 -18.641 1.00 90.56 164 GLY A CA 1
ATOM 1286 C C . GLY A 1 164 ? 15.047 -5.786 -19.434 1.00 90.56 164 GLY A C 1
ATOM 1287 O O . GLY A 1 164 ? 15.925 -6.124 -20.223 1.00 90.56 164 GLY A O 1
ATOM 1288 N N . TYR A 1 165 ? 14.773 -4.512 -19.154 1.00 93.50 165 TYR A N 1
ATOM 1289 C CA . TYR A 1 165 ? 15.459 -3.393 -19.789 1.00 93.50 165 TYR A CA 1
ATOM 1290 C C . TYR A 1 165 ? 16.952 -3.378 -19.446 1.00 93.50 165 TYR A C 1
ATOM 1292 O O . TYR A 1 165 ? 17.788 -3.320 -20.346 1.00 93.50 165 TYR A O 1
ATOM 1300 N N . VAL A 1 166 ? 17.307 -3.534 -18.164 1.00 94.50 166 VAL A N 1
ATOM 1301 C CA . VAL A 1 166 ? 18.719 -3.584 -17.747 1.00 94.50 166 VAL A CA 1
ATOM 1302 C C . VAL A 1 166 ? 19.465 -4.722 -18.448 1.00 94.50 166 VAL A C 1
ATOM 1304 O O . VAL A 1 166 ? 20.576 -4.523 -18.939 1.00 94.50 166 VAL A O 1
ATOM 1307 N N . ARG A 1 167 ? 18.847 -5.906 -18.544 1.00 93.56 167 ARG A N 1
ATOM 1308 C CA . ARG A 1 167 ? 19.421 -7.061 -19.251 1.00 93.56 167 ARG A CA 1
ATOM 1309 C C . ARG A 1 167 ? 19.590 -6.794 -20.741 1.00 93.56 167 ARG A C 1
ATOM 1311 O O . ARG A 1 167 ? 20.632 -7.150 -21.278 1.00 93.56 167 ARG A O 1
ATOM 1318 N N . LEU A 1 168 ? 18.605 -6.171 -21.386 1.00 95.31 168 LEU A N 1
ATOM 1319 C CA . LEU A 1 168 ? 18.658 -5.832 -22.807 1.00 95.31 168 LEU A CA 1
ATOM 1320 C C . LEU A 1 168 ? 19.822 -4.881 -23.109 1.00 95.31 168 LEU A C 1
ATOM 1322 O O . LEU A 1 168 ? 20.621 -5.156 -24.000 1.00 95.31 168 LEU A O 1
ATOM 1326 N N . VAL A 1 169 ? 19.956 -3.800 -22.337 1.00 95.06 169 VAL A N 1
ATOM 1327 C CA . VAL A 1 169 ? 21.039 -2.822 -22.520 1.00 95.06 169 VAL A CA 1
ATOM 1328 C C . VAL A 1 169 ? 22.405 -3.454 -22.234 1.00 95.06 169 VAL A C 1
ATOM 1330 O O . VAL A 1 169 ? 23.342 -3.278 -23.012 1.00 95.06 169 VAL A O 1
ATOM 1333 N N . ALA A 1 170 ? 22.523 -4.243 -21.161 1.00 93.62 170 ALA A N 1
ATOM 1334 C CA . ALA A 1 170 ? 23.769 -4.933 -20.829 1.00 93.62 170 ALA A CA 1
ATOM 1335 C C . ALA A 1 170 ? 24.163 -5.992 -21.875 1.00 93.62 170 ALA A C 1
ATOM 1337 O O . ALA A 1 170 ? 25.344 -6.152 -22.178 1.00 93.62 170 ALA A O 1
ATOM 1338 N N . ASP A 1 171 ? 23.197 -6.719 -22.441 1.00 94.19 171 ASP A N 1
ATOM 1339 C CA . ASP A 1 171 ? 23.438 -7.688 -23.514 1.00 94.19 171 ASP A CA 1
ATOM 1340 C C . ASP A 1 171 ? 23.846 -6.995 -24.822 1.00 94.19 171 ASP A C 1
ATOM 1342 O O . ASP A 1 171 ? 24.832 -7.397 -25.439 1.00 94.19 171 ASP A O 1
ATOM 1346 N N . ALA A 1 172 ? 23.178 -5.900 -25.199 1.00 94.56 172 ALA A N 1
ATOM 1347 C CA . ALA A 1 172 ? 23.557 -5.086 -26.355 1.00 94.56 172 ALA A CA 1
ATOM 1348 C C . ALA A 1 172 ? 24.988 -4.531 -26.228 1.00 94.56 172 ALA A C 1
ATOM 1350 O O . ALA A 1 172 ? 25.754 -4.570 -27.193 1.00 94.56 172 ALA A O 1
ATOM 1351 N N . HIS A 1 173 ? 25.378 -4.077 -25.032 1.00 95.56 173 HIS A N 1
ATOM 1352 C CA . HIS A 1 173 ? 26.747 -3.642 -24.735 1.00 95.56 173 HIS A CA 1
ATOM 1353 C C . HIS A 1 173 ? 27.754 -4.793 -24.844 1.00 95.56 173 HIS A C 1
ATOM 1355 O O . HIS A 1 173 ? 28.768 -4.668 -25.532 1.00 95.56 173 HIS A O 1
ATOM 1361 N N . ARG A 1 174 ? 27.447 -5.953 -24.246 1.00 92.94 174 ARG A N 1
ATOM 1362 C CA . ARG A 1 174 ? 28.294 -7.159 -24.302 1.00 92.94 174 ARG A CA 1
ATOM 1363 C C . ARG A 1 174 ? 28.529 -7.629 -25.738 1.00 92.94 174 ARG A C 1
ATOM 1365 O O . ARG A 1 174 ? 29.643 -8.013 -26.086 1.00 92.94 174 ARG A O 1
ATOM 1372 N N . ARG A 1 175 ? 27.490 -7.566 -26.574 1.00 95.38 175 ARG A N 1
ATOM 1373 C CA . ARG A 1 175 ? 27.534 -7.895 -28.008 1.00 95.38 175 ARG A CA 1
ATOM 1374 C C . ARG A 1 175 ? 28.128 -6.781 -28.875 1.00 95.38 175 ARG A C 1
ATOM 1376 O O . ARG A 1 175 ? 28.206 -6.953 -30.086 1.00 95.38 175 ARG A O 1
ATOM 1383 N N . ARG A 1 176 ? 28.555 -5.662 -28.275 1.00 93.50 176 ARG A N 1
ATOM 1384 C CA . ARG A 1 176 ? 29.104 -4.473 -28.952 1.00 93.50 176 ARG A CA 1
ATOM 1385 C C . ARG A 1 176 ? 28.153 -3.843 -29.977 1.00 93.50 176 ARG A C 1
ATOM 1387 O O . ARG A 1 176 ? 28.605 -3.201 -30.918 1.00 93.50 176 ARG A O 1
ATOM 1394 N N . VAL A 1 177 ? 26.844 -4.014 -29.788 1.00 97.19 177 VAL A N 1
ATOM 1395 C CA . VAL A 1 177 ? 25.810 -3.315 -30.571 1.00 97.19 177 VAL A CA 1
ATOM 1396 C C . VAL A 1 177 ? 25.758 -1.837 -30.176 1.00 97.19 177 VAL A C 1
ATOM 1398 O O . VAL A 1 177 ? 25.509 -0.981 -31.016 1.00 97.19 177 VAL A O 1
ATOM 1401 N N . ILE A 1 178 ? 26.031 -1.542 -28.902 1.00 95.62 178 ILE A N 1
ATOM 1402 C CA . ILE A 1 178 ? 26.175 -0.186 -28.361 1.00 95.62 178 ILE A CA 1
ATOM 1403 C C . ILE A 1 178 ? 27.509 -0.053 -27.627 1.00 95.62 178 ILE A C 1
ATOM 1405 O O . ILE A 1 178 ? 28.026 -1.030 -27.076 1.00 95.62 178 ILE A O 1
ATOM 1409 N N . ASP A 1 179 ? 28.062 1.158 -27.599 1.00 94.88 179 ASP A N 1
ATOM 1410 C CA . ASP A 1 179 ? 29.286 1.441 -26.856 1.00 94.88 179 ASP A CA 1
ATOM 1411 C C . ASP A 1 179 ? 29.035 1.605 -25.345 1.00 94.88 179 ASP A C 1
ATOM 1413 O O . ASP A 1 179 ? 27.902 1.675 -24.855 1.00 94.88 179 ASP A O 1
ATOM 1417 N N . SER A 1 180 ? 30.127 1.641 -24.581 1.00 92.25 180 SER A N 1
ATOM 1418 C CA . SER A 1 180 ? 30.087 1.771 -23.122 1.00 92.25 180 SER A CA 1
ATOM 1419 C C . SER A 1 180 ? 29.425 3.062 -22.647 1.00 92.25 180 SER A C 1
ATOM 1421 O O . SER A 1 180 ? 28.801 3.061 -21.589 1.00 92.25 180 SER A O 1
ATOM 1423 N N . TYR A 1 181 ? 29.563 4.153 -23.400 1.00 92.12 181 TYR A N 1
ATOM 1424 C CA . TYR A 1 181 ? 28.995 5.446 -23.030 1.00 92.12 181 TYR A CA 1
ATOM 1425 C C . TYR A 1 181 ? 27.474 5.440 -23.204 1.00 92.12 181 TYR A C 1
ATOM 1427 O O . TYR A 1 181 ? 26.741 5.806 -22.292 1.00 92.12 181 TYR A O 1
ATOM 1435 N N . THR A 1 182 ? 26.997 4.917 -24.328 1.00 92.12 182 THR A N 1
ATOM 1436 C CA . THR A 1 182 ? 25.580 4.737 -24.645 1.00 92.12 182 THR A CA 1
ATOM 1437 C C . THR A 1 182 ? 24.909 3.826 -23.623 1.00 92.12 182 THR A C 1
ATOM 1439 O O . THR A 1 182 ? 23.865 4.172 -23.072 1.00 92.12 182 THR A O 1
ATOM 1442 N N . ALA A 1 183 ? 25.538 2.694 -23.294 1.00 92.31 183 ALA A N 1
ATOM 1443 C CA . ALA A 1 183 ? 25.032 1.778 -22.275 1.00 92.31 183 ALA A CA 1
ATOM 1444 C C . ALA A 1 183 ? 24.961 2.430 -20.882 1.00 92.31 183 ALA A C 1
ATOM 1446 O O . ALA A 1 183 ? 23.967 2.275 -20.173 1.00 92.31 183 ALA A O 1
ATOM 1447 N N . ALA A 1 184 ? 25.990 3.194 -20.500 1.00 90.06 184 ALA A N 1
ATOM 1448 C CA . ALA A 1 184 ? 26.020 3.960 -19.256 1.00 90.06 184 ALA A CA 1
ATOM 1449 C C . ALA A 1 184 ? 24.902 5.015 -19.197 1.00 90.06 184 ALA A C 1
ATOM 1451 O O . ALA A 1 184 ? 24.205 5.107 -18.186 1.00 90.06 184 ALA A O 1
ATOM 1452 N N . THR A 1 185 ? 24.674 5.746 -20.291 1.00 92.38 185 THR A N 1
ATOM 1453 C CA . THR A 1 185 ? 23.589 6.728 -20.409 1.00 92.38 185 THR A CA 1
ATOM 1454 C C . THR A 1 185 ? 22.216 6.065 -20.284 1.00 92.38 185 THR A C 1
ATOM 1456 O O . THR A 1 185 ? 21.395 6.516 -19.491 1.00 92.38 185 THR A O 1
ATOM 1459 N N . TYR A 1 186 ? 21.968 4.958 -20.990 1.00 92.94 186 TYR A N 1
ATOM 1460 C CA . TYR A 1 186 ? 20.689 4.236 -20.931 1.00 92.94 186 TYR A CA 1
ATOM 1461 C C . TYR A 1 186 ? 20.378 3.633 -19.562 1.00 92.94 186 TYR A C 1
ATOM 1463 O O . TYR A 1 186 ? 19.207 3.526 -19.198 1.00 92.94 186 TYR A O 1
ATOM 1471 N N . LEU A 1 187 ? 21.405 3.240 -18.807 1.00 91.75 187 LEU A N 1
ATOM 1472 C CA . LEU A 1 187 ? 21.267 2.722 -17.444 1.00 91.75 187 LEU A CA 1
ATOM 1473 C C . LEU A 1 187 ? 21.351 3.815 -16.370 1.00 91.75 187 LEU A C 1
ATOM 1475 O O . LEU A 1 187 ? 21.246 3.496 -15.186 1.00 91.75 187 LEU A O 1
ATOM 1479 N N . ASN A 1 188 ? 21.570 5.075 -16.764 1.00 89.69 188 ASN A N 1
ATOM 1480 C CA . ASN A 1 188 ? 21.861 6.193 -15.868 1.00 89.69 188 ASN A CA 1
ATOM 1481 C C . ASN A 1 188 ? 22.917 5.830 -14.798 1.00 89.69 188 ASN A C 1
ATOM 1483 O O . ASN A 1 188 ? 22.725 6.016 -13.594 1.00 89.69 188 ASN A O 1
ATOM 1487 N N . ALA A 1 189 ? 24.016 5.218 -15.242 1.00 90.38 189 ALA A N 1
ATOM 1488 C CA . ALA A 1 189 ? 25.034 4.616 -14.388 1.00 90.38 189 ALA A CA 1
ATOM 1489 C C . ALA A 1 189 ? 26.442 4.902 -14.916 1.00 90.38 189 ALA A C 1
ATOM 1491 O O . ALA A 1 189 ? 26.632 5.229 -16.083 1.00 90.38 189 ALA A O 1
ATOM 1492 N N . LYS A 1 190 ? 27.472 4.736 -14.079 1.00 89.50 190 LYS A N 1
ATOM 1493 C CA . LYS A 1 190 ? 28.861 4.765 -14.562 1.00 89.50 190 LYS A CA 1
ATOM 1494 C C . LYS A 1 190 ? 29.153 3.506 -15.376 1.00 89.50 190 LYS A C 1
ATOM 1496 O O . LYS A 1 190 ? 28.659 2.428 -15.056 1.00 89.50 190 LYS A O 1
ATOM 1501 N N . VAL A 1 191 ? 30.058 3.609 -16.350 1.00 88.56 191 VAL A N 1
ATOM 1502 C CA . VAL A 1 191 ? 30.511 2.464 -17.166 1.00 88.56 191 VAL A CA 1
ATOM 1503 C C . VAL A 1 191 ? 30.949 1.275 -16.301 1.00 88.56 191 VAL A C 1
ATOM 1505 O O . VAL A 1 191 ? 30.583 0.134 -16.569 1.00 88.56 191 VAL A O 1
ATOM 1508 N N . SER A 1 192 ? 31.667 1.536 -15.205 1.00 90.00 192 SER A N 1
ATOM 1509 C CA . SER A 1 192 ? 32.127 0.502 -14.267 1.00 90.00 192 SER A CA 1
ATOM 1510 C C . SER A 1 192 ? 31.001 -0.218 -13.513 1.00 90.00 192 SER A C 1
ATOM 1512 O O . SER A 1 192 ? 31.228 -1.274 -12.929 1.00 90.00 192 SER A O 1
ATOM 1514 N N . GLN A 1 193 ? 29.789 0.334 -13.511 1.00 91.75 193 GLN A N 1
ATOM 1515 C CA . GLN A 1 193 ? 28.631 -0.205 -12.800 1.00 91.75 193 GLN A CA 1
ATOM 1516 C C . GLN A 1 193 ? 27.748 -1.090 -13.685 1.00 91.75 193 GLN A C 1
ATOM 1518 O O . GLN A 1 193 ? 26.922 -1.822 -13.141 1.00 91.75 193 GLN A O 1
ATOM 1523 N N . ILE A 1 194 ? 27.931 -1.063 -15.012 1.00 90.88 194 ILE A N 1
ATOM 1524 C CA . ILE A 1 194 ? 27.098 -1.793 -15.982 1.00 90.88 194 ILE A CA 1
ATOM 1525 C C . ILE A 1 194 ? 27.063 -3.288 -15.651 1.00 90.88 194 ILE A C 1
ATOM 1527 O O . ILE A 1 194 ? 25.985 -3.865 -15.527 1.00 90.88 194 ILE A O 1
ATOM 1531 N N . GLN A 1 195 ? 28.231 -3.904 -15.434 1.00 89.94 195 GLN A N 1
ATOM 1532 C CA . GLN A 1 195 ? 28.308 -5.336 -15.136 1.00 89.94 195 GLN A CA 1
ATOM 1533 C C . GLN A 1 195 ? 27.577 -5.679 -13.833 1.00 89.94 195 GLN A C 1
ATOM 1535 O O . GLN A 1 195 ? 26.756 -6.587 -13.800 1.00 89.94 195 GLN A O 1
ATOM 1540 N N . ARG A 1 196 ? 27.787 -4.887 -12.777 1.00 90.00 196 ARG A N 1
ATOM 1541 C CA . ARG A 1 196 ? 27.149 -5.118 -11.476 1.00 90.00 196 ARG A CA 1
ATOM 1542 C C . ARG A 1 196 ? 25.629 -4.919 -11.519 1.00 90.00 196 ARG A C 1
ATOM 1544 O O . ARG A 1 196 ? 24.907 -5.613 -10.804 1.00 90.00 196 ARG A O 1
ATOM 1551 N N . LEU A 1 197 ? 25.130 -4.001 -12.350 1.00 91.00 197 LEU A N 1
ATOM 1552 C CA . LEU A 1 197 ? 23.696 -3.853 -12.624 1.00 91.00 197 LEU A CA 1
ATOM 1553 C C . LEU A 1 197 ? 23.146 -5.061 -13.389 1.00 91.00 197 LEU A C 1
ATOM 1555 O O . LEU A 1 197 ? 22.083 -5.562 -13.030 1.00 91.00 197 LEU A O 1
ATOM 1559 N N . ALA A 1 198 ? 23.881 -5.561 -14.384 1.00 89.88 198 ALA A N 1
ATOM 1560 C CA . ALA A 1 198 ? 23.509 -6.761 -15.128 1.00 89.88 198 ALA A CA 1
ATOM 1561 C C . ALA A 1 198 ? 23.428 -7.995 -14.214 1.00 89.88 198 ALA A C 1
ATOM 1563 O O . ALA A 1 198 ? 22.439 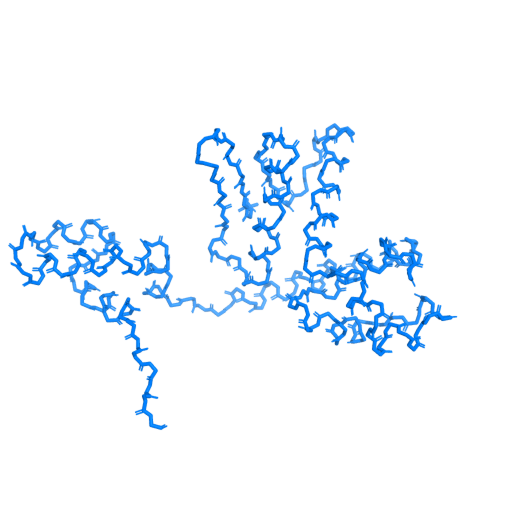-8.724 -14.266 1.00 89.88 198 ALA A O 1
ATOM 1564 N N . ASP A 1 199 ? 24.410 -8.173 -13.328 1.00 91.19 199 ASP A N 1
ATOM 1565 C CA . ASP A 1 199 ? 24.434 -9.259 -12.342 1.00 91.19 199 ASP A CA 1
ATOM 1566 C C . ASP A 1 199 ? 23.264 -9.136 -11.355 1.00 91.19 199 ASP A C 1
ATOM 1568 O O . ASP A 1 199 ? 22.601 -10.115 -11.029 1.00 91.19 199 ASP A O 1
ATOM 1572 N N . THR A 1 200 ? 22.945 -7.911 -10.926 1.00 89.38 200 THR A N 1
ATOM 1573 C CA . THR A 1 200 ? 21.803 -7.641 -10.034 1.00 89.38 200 THR A CA 1
ATOM 1574 C C . THR A 1 200 ? 20.452 -7.874 -10.732 1.00 89.38 200 THR A C 1
ATOM 1576 O O . THR A 1 200 ? 19.464 -8.212 -10.077 1.00 89.38 200 THR A O 1
ATOM 1579 N N . ALA A 1 201 ? 20.387 -7.697 -12.055 1.00 88.44 201 ALA A N 1
ATOM 1580 C CA . ALA A 1 201 ? 19.201 -7.944 -12.875 1.00 88.44 201 ALA A CA 1
ATOM 1581 C C . ALA A 1 201 ? 19.051 -9.408 -13.317 1.00 88.44 201 ALA A C 1
ATOM 1583 O O . ALA A 1 201 ? 17.981 -9.780 -13.818 1.00 88.44 201 ALA A O 1
ATOM 1584 N N . ALA A 1 202 ? 20.087 -10.232 -13.137 1.00 85.06 202 ALA A N 1
ATOM 1585 C CA . ALA A 1 202 ? 20.037 -11.651 -13.440 1.00 85.06 202 ALA A CA 1
ATOM 1586 C C . ALA A 1 202 ? 18.961 -12.343 -12.590 1.00 85.06 202 ALA A C 1
ATOM 1588 O O . ALA A 1 202 ? 18.729 -12.016 -11.423 1.00 85.06 202 ALA A O 1
ATOM 1589 N N . ILE A 1 203 ? 18.263 -13.302 -13.192 1.00 65.38 203 ILE A N 1
ATOM 1590 C CA . ILE A 1 203 ? 17.407 -14.208 -12.433 1.00 65.38 203 ILE A CA 1
ATOM 1591 C C . ILE A 1 203 ? 18.371 -15.192 -11.777 1.00 65.38 203 ILE A C 1
ATOM 1593 O O . ILE A 1 203 ? 19.052 -15.927 -12.485 1.00 65.38 203 ILE A O 1
ATOM 1597 N N . THR A 1 204 ? 18.470 -15.191 -10.446 1.00 52.84 204 THR A N 1
ATOM 1598 C CA . THR A 1 204 ? 18.986 -16.371 -9.751 1.00 52.84 204 THR A CA 1
ATOM 1599 C C . THR A 1 204 ? 18.007 -17.481 -10.092 1.00 52.84 204 THR A C 1
ATOM 1601 O O . THR A 1 204 ? 16.862 -17.438 -9.640 1.00 52.84 204 THR A O 1
ATOM 1604 N N . GLU A 1 205 ? 18.401 -18.404 -10.968 1.00 39.16 205 GLU A N 1
ATOM 1605 C CA . GLU A 1 205 ? 17.686 -19.666 -11.092 1.00 39.16 205 GLU A CA 1
ATOM 1606 C C . GLU A 1 205 ? 17.610 -20.233 -9.679 1.00 39.16 205 GLU A C 1
ATOM 1608 O O . GLU A 1 205 ? 18.635 -20.432 -9.021 1.00 39.16 205 GLU A O 1
ATOM 1613 N N . ALA A 1 206 ? 16.390 -20.368 -9.160 1.00 35.12 206 ALA A N 1
ATOM 1614 C CA . ALA A 1 206 ? 16.178 -21.143 -7.959 1.00 35.12 206 ALA A CA 1
ATOM 1615 C C . ALA A 1 206 ? 16.821 -22.504 -8.226 1.00 35.12 206 ALA A C 1
ATOM 1617 O O . ALA A 1 206 ? 16.470 -23.176 -9.198 1.00 35.12 206 ALA A O 1
ATOM 1618 N N . VAL A 1 207 ? 17.823 -22.828 -7.412 1.00 34.06 207 VAL A N 1
ATOM 1619 C CA . VAL A 1 207 ? 18.532 -24.100 -7.419 1.00 34.06 207 VAL A CA 1
ATOM 1620 C C . VAL A 1 207 ? 17.488 -25.208 -7.510 1.00 34.06 207 VAL A C 1
ATOM 1622 O O . VAL A 1 207 ? 16.689 -25.392 -6.597 1.00 34.06 207 VAL A O 1
ATOM 1625 N N . SER A 1 208 ? 17.466 -25.892 -8.650 1.00 35.72 208 SER A N 1
ATOM 1626 C CA . SER A 1 208 ? 16.820 -27.189 -8.772 1.00 35.72 208 SER A CA 1
ATOM 1627 C C . SER A 1 208 ? 17.747 -28.201 -8.111 1.00 35.72 208 SER A C 1
ATOM 1629 O O . SER A 1 208 ? 18.771 -28.553 -8.695 1.00 35.72 208 SER A O 1
ATOM 1631 N N . ALA A 1 209 ? 17.415 -28.596 -6.883 1.00 32.31 209 ALA A N 1
ATOM 1632 C CA . ALA A 1 209 ? 17.801 -29.852 -6.240 1.00 32.31 209 ALA A CA 1
ATOM 1633 C C . ALA A 1 209 ? 16.912 -30.072 -5.011 1.00 32.31 209 ALA A C 1
ATOM 1635 O O . ALA A 1 209 ? 16.889 -29.169 -4.144 1.00 32.31 209 ALA A O 1
#

pLDDT: mean 81.81, std 15.45, range [32.31, 97.19]

Sequence (209 aa):
EMRGFSLYFDVVPVIVVNGADAARGRLFTLLHEYAHLLLHTEGLCDTVTDLRASDQDRQLEARCNAIAAAILMPAAAVLSRPEVVAREHQPTSWDYGALAAAAAPFGVSAEALLRRLVTLERVPLSFYQARRKEFQERYEEEETKSRASGGNWYRTTVRDLGKGYVRLVADAHRRRVIDSYTAATYLNAKVSQIQRLADTAAITEAVSA

Secondary structure (DSSP, 8-state):
---EEEE--SS--EEEE-TTS-HHHHHHHHHHHHHHHHTT--B---SS--TT--HHHHHHHHHHHHHHHHHHS-HHHHHT-HHHHTTTT-TT---HHHHHHHHGGGT--HHHHHHHHHHTTSS-HHHHHHHHHHHHHHHHHHHHHHHTS---HHHHHHHHH-HHHHHHHHHHHHTTSS-HHHHHHHTTS-GGGHHHHHHHHS-------

Foldseek 3Di:
DQQWAWDDDPPDTDIGGDLPDDPLSRLLSRQLNVLCNVVVHHDRDRPPDPPPDDPVVVVSSVVSLLRSLCVLQPLVNLCPDPLLVVCQVPLLPDDLVSLQVSCVVSSHHSLSSNVNCCVSVSHPPVSSVVCVVVVVVVVVVVSVVVVVPDDDPLLSLCVVCDLVQLLVLLVCCVVVVDDLVVSCVSSVHHSVCSVVSNVSSDPPPPDDD

Radius of gyration: 21.67 Å; chains: 1; bounding box: 51×52×55 Å